Protein AF-A0A6P8UTQ3-F1 (afdb_monomer_lite)

Foldseek 3Di:
DPPDFVVQWPDADPVRFWTWGWDAAPVRDIWIKIWGHDPPPPQDPTDIDTLALDDDDADHHNPDDPVNRVVSVRVVRHQQVVLVVLVVCPVQFFAFDPPPDDTNNDQWTWTDQAALKTKIFGADSNLRLQRTDIDIFFACVVVVLQVVLLVVQVVVRDSVDRPVVSSCNSSVGDHDGPVHDDPVRHQAAAPQPRGQDDDSWGFGWFDNPPVGRHTHTLLRVVVVQVVDPQWDDDPQWIWAADPPPRDTDITGHDPPNPPPPDDDDDDDDDDDPDPDPPPPPPDDDDDDDPDDDDDDDDDDDDDDDDDPVVVVVVVPVVPDDDDDDDDDDDDDDDDDDDDDDDDDDDDDDDDDD

InterPro domains:
  IPR001841 Zinc finger, RING-type [PS50089] (190-246)
  IPR013083 Zinc finger, RING/FYVE/PHD-type [G3DSA:3.30.40.10] (175-253)
  IPR016135 Ubiquitin-conjugating enzyme/RWD-like [G3DSA:3.10.110.10] (6-79)
  IPR026848 E3 ubiquitin-protein ligase FANCL [PTHR13206] (8-247)
  IPR026850 FANCL C-terminal domain [PF11793] (187-247)
  IPR043003 FANCL, UBC-like domain 3 superfamily [G3DSA:3.10.110.20] (80-174)
  IPR043898 FANCL, UBC-like domain 2 [PF18890] (7-80)
  IPR044037 FANCL, UBC-like domain 3 [PF18891] (82-178)

Sequence (353 aa):
MTDSLQSRLLFIDTEFRTLRLKAEDSSRRQHILNIKLKSKHPVEAPECSADLPVPLAITWTPQSTLEQLHSQFLLLLESLTEFWDVLDEIDSKTWILEPEKPSRSDTMRRIAIGNNTSIKVEVDPRHPKMLPECCLLGAEHVVTPLRNKLNANMHLWNPDSSVLHNLRDVLEIEFPSPATHEKSSFSVECGICYSYRLEDAIPDQVCNDPRCGQPFHQACLYEWLRALPSSRQSFNIVFGECPYCSKVGVFVFHKGVHCSLNRTHSSYLISTNLYRAFSLHCIQFFSCCSLCDAQSEVFDTPYLSFNQRQFYDFVWESFIYSPVRHKSPLHLFTKPSLVPHSISFSFCFSLLR

Organism: Gymnodraco acuticeps (NCBI:txid8218)

Secondary structure (DSSP, 8-state):
---SSGGGEEEE-TTS-EEEEEEE-TT--EEEEEEE--TTTTTSPPEEE-S-SS-------TT--HHHHHHHHHHHHHHHHHHHHHHHHHHHHS-EEESSS--TT--EEEEEEETTEEEEEE--TTSTTS--EEEEES-HHHHHHHHHHHHHHGGG--TTS-HHHHHHHHHT-PPP-TTTS-GGGG-PPPTTT--S-BTTB---EE--STTT--EE-HHHHHHHHHT-TT-EEETTEEEEE-TTT--EEEEEPPTT-------------------SS-SS--SS--S--S-----------------HHHHHHHHHHTTS---------------------------------

Radius of gyration: 28.43 Å; chains: 1; bounding box: 92×72×59 Å

Structure (mmCIF, N/CA/C/O backbone):
data_AF-A0A6P8UTQ3-F1
#
_entry.id   AF-A0A6P8UTQ3-F1
#
loop_
_atom_site.group_PDB
_atom_site.id
_atom_site.type_symbol
_atom_site.label_atom_id
_atom_site.label_alt_id
_atom_site.label_comp_id
_atom_site.label_asym_id
_atom_site.label_entity_id
_atom_site.label_seq_id
_atom_site.pdbx_PDB_ins_code
_atom_site.Cartn_x
_atom_site.Cartn_y
_atom_site.Cartn_z
_atom_site.occupancy
_atom_site.B_iso_or_equiv
_atom_site.auth_seq_id
_atom_site.auth_comp_id
_atom_site.auth_asym_id
_atom_site.auth_atom_id
_atom_site.pdbx_PDB_model_num
ATOM 1 N N . MET A 1 1 ? -36.451 2.844 22.495 1.00 37.47 1 MET A N 1
ATOM 2 C CA . MET A 1 1 ? -35.191 3.357 21.910 1.00 37.47 1 MET A CA 1
ATOM 3 C C . MET A 1 1 ? -34.020 2.719 22.650 1.00 37.47 1 MET A C 1
ATOM 5 O O . MET A 1 1 ? -33.417 3.349 23.503 1.00 37.47 1 MET A O 1
ATOM 9 N N . THR A 1 2 ? -33.751 1.441 22.387 1.00 38.72 2 THR A N 1
ATOM 10 C CA . THR A 1 2 ? -32.769 0.623 23.130 1.00 38.72 2 THR A CA 1
ATOM 11 C C . THR A 1 2 ? -32.075 -0.336 22.160 1.00 38.72 2 THR A C 1
ATOM 13 O O . THR A 1 2 ? -32.078 -1.541 22.367 1.00 38.72 2 THR A O 1
ATOM 16 N N . ASP A 1 3 ? -31.577 0.208 21.044 1.00 46.78 3 ASP A N 1
ATOM 17 C CA . ASP A 1 3 ? -31.172 -0.569 19.858 1.00 46.78 3 ASP A CA 1
ATOM 18 C C . ASP A 1 3 ? -29.894 -0.017 19.175 1.00 46.78 3 ASP A C 1
ATOM 20 O O . ASP A 1 3 ? -29.648 -0.228 17.989 1.00 46.78 3 ASP A O 1
ATOM 24 N N . SER A 1 4 ? -29.064 0.740 19.909 1.00 66.31 4 SER A N 1
ATOM 25 C CA . SER A 1 4 ? -27.814 1.307 19.368 1.00 66.31 4 SER A CA 1
ATOM 26 C C . SER A 1 4 ? -26.663 0.301 19.339 1.00 66.31 4 SER A C 1
ATOM 28 O O . SER A 1 4 ? -25.912 0.270 18.371 1.00 66.31 4 SER A O 1
ATOM 30 N N . LEU A 1 5 ? -26.513 -0.513 20.391 1.00 62.06 5 LEU A N 1
ATOM 31 C CA . LEU A 1 5 ? -25.309 -1.321 20.625 1.00 62.06 5 LEU A CA 1
ATOM 32 C C . LEU A 1 5 ? -25.489 -2.802 20.252 1.00 62.06 5 LEU A C 1
ATOM 34 O O . LEU A 1 5 ? -24.572 -3.400 19.693 1.00 62.06 5 LEU A O 1
ATOM 38 N N . GLN A 1 6 ? -26.674 -3.388 20.475 1.00 63.72 6 GLN A N 1
ATOM 39 C CA . GLN A 1 6 ? -26.971 -4.771 20.058 1.00 63.72 6 GLN A CA 1
ATOM 40 C C . GLN A 1 6 ? -26.912 -4.935 18.534 1.00 63.72 6 GLN A C 1
ATOM 42 O O . GLN A 1 6 ? -26.294 -5.876 18.044 1.00 63.72 6 GLN A O 1
ATOM 47 N N . SER A 1 7 ? -27.454 -3.975 17.782 1.00 77.81 7 SER A N 1
ATOM 48 C CA . SER A 1 7 ? -27.391 -3.937 16.315 1.00 77.81 7 SER A CA 1
ATOM 49 C C . SER A 1 7 ? -25.962 -3.794 15.753 1.00 77.81 7 SER A C 1
ATOM 51 O O . SER A 1 7 ? -25.731 -4.099 14.576 1.00 77.81 7 SER A O 1
ATOM 53 N N . ARG A 1 8 ? -24.993 -3.365 16.581 1.00 89.12 8 ARG A N 1
ATOM 54 C CA . ARG A 1 8 ? -23.565 -3.203 16.245 1.00 89.12 8 ARG A CA 1
ATOM 55 C C . ARG A 1 8 ? -22.675 -4.367 16.698 1.00 89.12 8 ARG A C 1
ATOM 57 O O . ARG A 1 8 ? -21.550 -4.471 16.213 1.00 89.12 8 ARG A O 1
ATOM 64 N N . LEU A 1 9 ? -23.137 -5.235 17.595 1.00 93.38 9 LEU A N 1
ATOM 65 C CA . LEU A 1 9 ? -22.347 -6.356 18.109 1.00 93.38 9 LEU A CA 1
ATOM 66 C C . LEU A 1 9 ? -22.199 -7.452 17.037 1.00 93.38 9 LEU A C 1
ATOM 68 O O . LEU A 1 9 ? -23.184 -8.050 16.616 1.00 93.38 9 LEU A O 1
ATOM 72 N N . LEU A 1 10 ? -20.965 -7.722 16.602 1.00 94.69 10 LEU A N 1
ATOM 73 C CA . LEU A 1 10 ? -20.638 -8.824 15.685 1.00 94.69 10 LEU A CA 1
ATOM 74 C C . LEU A 1 10 ? -20.312 -10.121 16.429 1.00 94.69 10 LEU A C 1
ATOM 76 O O . LEU A 1 10 ? -20.600 -11.210 15.942 1.00 94.69 10 LEU A O 1
ATOM 80 N N . PHE A 1 11 ? -19.651 -10.006 17.580 1.00 96.00 11 PHE A N 1
ATOM 81 C CA . PHE A 1 11 ? -19.167 -11.140 18.360 1.00 96.00 11 PHE A CA 1
ATOM 82 C C . PHE A 1 11 ? -19.033 -10.756 19.832 1.00 96.00 11 PHE A C 1
ATOM 84 O O . PHE A 1 11 ? -18.612 -9.641 20.146 1.00 96.00 11 PHE A O 1
ATOM 91 N N . ILE A 1 12 ? -19.318 -11.710 20.712 1.00 95.62 12 ILE A N 1
ATOM 92 C CA . ILE A 1 12 ? -18.936 -11.686 22.122 1.00 95.62 12 ILE A CA 1
ATOM 93 C C . ILE A 1 12 ? -18.469 -13.089 22.526 1.00 95.62 12 ILE A C 1
ATOM 95 O O . ILE A 1 12 ? -19.044 -14.079 22.069 1.00 95.62 12 ILE A O 1
ATOM 99 N N . ASP A 1 13 ? -17.411 -13.188 23.331 1.00 95.38 13 ASP A N 1
ATOM 100 C CA . ASP A 1 13 ? -16.951 -14.474 23.862 1.00 95.38 13 ASP A CA 1
ATOM 101 C C . ASP A 1 13 ? -17.818 -14.971 25.033 1.00 95.38 13 ASP A C 1
ATOM 103 O O . ASP A 1 13 ? -18.613 -14.240 25.623 1.00 95.38 13 ASP A O 1
ATOM 107 N N . THR A 1 14 ? -17.669 -16.252 25.380 1.00 93.88 14 THR A N 1
ATOM 108 C CA . THR A 1 14 ? -18.446 -16.902 26.449 1.00 93.88 14 THR A CA 1
ATOM 109 C C . THR A 1 14 ? -18.136 -16.366 27.848 1.00 93.88 14 THR A C 1
ATOM 111 O O . THR A 1 14 ? -18.920 -16.587 28.767 1.00 93.88 14 THR A O 1
ATOM 114 N N . GLU A 1 15 ? -17.011 -15.666 28.022 1.00 93.50 15 GLU A N 1
ATOM 115 C CA . GLU A 1 15 ? -16.626 -15.007 29.276 1.00 93.50 15 GLU A CA 1
ATOM 116 C C . GLU A 1 15 ? -17.064 -13.533 29.350 1.00 93.50 15 GLU A C 1
ATOM 118 O O . GLU A 1 15 ? -16.825 -12.883 30.368 1.00 93.50 15 GLU A O 1
ATOM 123 N N . PHE A 1 16 ? -17.698 -12.996 28.298 1.00 91.31 16 PHE A N 1
ATOM 124 C CA . PHE A 1 16 ? -18.079 -11.584 28.169 1.00 91.31 16 PHE A CA 1
ATOM 125 C C . PHE A 1 16 ? -16.893 -10.610 28.339 1.00 91.31 16 PHE A C 1
ATOM 127 O O . PHE A 1 16 ? -17.069 -9.457 28.739 1.00 91.31 16 PHE A O 1
ATOM 134 N N . ARG A 1 17 ? -15.671 -11.057 28.019 1.00 94.12 17 ARG A N 1
ATOM 135 C CA . ARG A 1 17 ? -14.446 -10.243 28.048 1.00 94.12 17 ARG A CA 1
ATOM 136 C C . ARG A 1 17 ? -14.100 -9.673 26.685 1.00 94.12 17 ARG A C 1
ATOM 138 O O . ARG A 1 17 ? -13.626 -8.545 26.621 1.00 94.12 17 ARG A O 1
ATOM 145 N N . THR A 1 18 ? -14.302 -10.428 25.613 1.00 96.31 18 THR A N 1
ATOM 146 C CA . THR A 1 18 ? -13.916 -10.021 24.256 1.00 96.31 18 THR A CA 1
ATOM 147 C C . THR A 1 18 ? -15.158 -9.722 23.439 1.00 96.31 18 THR A C 1
ATOM 149 O O . THR A 1 18 ? -15.990 -10.601 23.233 1.00 96.31 18 THR A O 1
ATOM 152 N N . LEU A 1 19 ? -15.265 -8.495 22.937 1.00 96.06 19 LEU A N 1
ATOM 153 C CA . LEU A 1 19 ? -16.335 -8.040 22.057 1.00 96.06 19 LEU A CA 1
ATOM 154 C C . LEU A 1 19 ? -15.754 -7.603 20.711 1.00 96.06 19 LEU A C 1
ATOM 156 O O . LEU A 1 19 ? -14.636 -7.091 20.641 1.00 96.06 19 LEU A O 1
ATOM 160 N N . ARG A 1 20 ? -16.537 -7.747 19.642 1.00 97.19 20 ARG A N 1
ATOM 161 C CA . ARG A 1 20 ? -16.280 -7.077 18.361 1.00 97.19 20 ARG A CA 1
ATOM 162 C C . ARG A 1 20 ? -17.499 -6.267 17.969 1.00 97.19 20 ARG A C 1
ATOM 164 O O . ARG A 1 20 ? -18.592 -6.822 17.854 1.00 97.19 20 ARG A O 1
ATOM 171 N N . LEU A 1 21 ? -17.312 -4.971 17.758 1.00 96.31 21 LEU A N 1
ATOM 172 C CA . LEU A 1 21 ? -18.348 -4.062 17.279 1.00 96.31 21 LEU A CA 1
ATOM 173 C C . LEU A 1 21 ? -18.067 -3.711 15.819 1.00 96.31 21 LEU A C 1
ATOM 175 O O . LEU A 1 21 ? -16.927 -3.402 15.473 1.00 96.31 21 LEU A O 1
ATOM 179 N N . LYS A 1 22 ? -19.098 -3.716 14.971 1.00 96.06 22 LYS A N 1
ATOM 180 C CA . LYS A 1 22 ? -19.003 -3.091 13.649 1.00 96.06 22 LYS A CA 1
ATOM 181 C C . LYS A 1 22 ? -19.129 -1.576 13.772 1.00 96.06 22 LYS A C 1
ATOM 183 O O . LYS A 1 22 ? -19.859 -1.055 14.621 1.00 96.06 22 LYS A O 1
ATOM 188 N N . ALA A 1 23 ? -18.461 -0.885 12.874 1.00 95.50 23 ALA A N 1
ATOM 189 C CA . ALA A 1 23 ? -18.718 0.497 12.526 1.00 95.50 23 ALA A CA 1
ATOM 190 C C . ALA A 1 23 ? -18.803 0.606 11.002 1.00 95.50 23 ALA A C 1
ATOM 192 O O . ALA A 1 23 ? -18.376 -0.294 10.276 1.00 95.50 23 ALA A O 1
ATOM 193 N N . GLU A 1 24 ? -19.378 1.702 10.538 1.00 94.88 24 GLU A N 1
ATOM 194 C CA . GLU A 1 24 ? -19.470 2.045 9.128 1.00 94.88 24 GLU A CA 1
ATOM 195 C C . GLU A 1 24 ? -19.122 3.531 9.017 1.00 94.88 24 GLU A C 1
ATOM 197 O O . GLU A 1 24 ? -19.591 4.308 9.851 1.00 94.88 24 GLU A O 1
ATOM 202 N N . ASP A 1 25 ? -18.261 3.895 8.067 1.00 94.94 25 ASP A N 1
ATOM 203 C CA . ASP A 1 25 ? -17.910 5.295 7.799 1.00 94.94 25 ASP A CA 1
ATOM 204 C C . ASP A 1 25 ? -18.863 5.942 6.778 1.00 94.94 25 ASP A C 1
ATOM 206 O O . ASP A 1 25 ? -19.722 5.281 6.181 1.00 94.94 25 ASP A O 1
ATOM 210 N N . SER A 1 26 ? -18.719 7.249 6.565 1.00 95.06 26 SER A N 1
ATOM 211 C CA . SER A 1 26 ? -19.491 8.017 5.580 1.00 95.06 26 SER A CA 1
ATOM 212 C C . SER A 1 26 ? -19.389 7.484 4.139 1.00 95.06 26 SER A C 1
ATOM 214 O O . SER A 1 26 ? -20.374 7.563 3.400 1.00 95.06 26 SER A O 1
ATOM 216 N N . SER A 1 27 ? -18.276 6.842 3.764 1.00 95.94 27 SER A N 1
ATOM 217 C CA . SER A 1 27 ? -18.093 6.134 2.480 1.00 95.94 27 SER A CA 1
ATOM 218 C C . SER A 1 27 ? -18.644 4.694 2.483 1.00 95.94 27 SER A C 1
ATOM 220 O O . SER A 1 27 ? -18.399 3.932 1.547 1.00 95.94 27 SER A O 1
ATOM 222 N N . ARG A 1 28 ? -19.432 4.311 3.501 1.00 95.31 28 ARG A N 1
ATOM 223 C CA . ARG A 1 28 ? -20.101 3.003 3.654 1.00 95.31 28 ARG A CA 1
ATOM 224 C C . ARG A 1 28 ? -19.144 1.815 3.827 1.00 95.31 28 ARG A C 1
ATOM 226 O O . ARG A 1 28 ? -19.556 0.664 3.655 1.00 95.31 28 ARG A O 1
ATOM 233 N N . ARG A 1 29 ? -17.878 2.054 4.183 1.00 96.19 29 ARG A N 1
ATOM 234 C CA . ARG A 1 29 ? -16.897 0.988 4.435 1.00 96.19 29 ARG A CA 1
ATOM 235 C C . ARG A 1 29 ? -17.106 0.413 5.826 1.00 96.19 29 ARG A C 1
ATOM 237 O O . ARG A 1 29 ? -17.333 1.144 6.785 1.00 96.19 29 ARG A O 1
ATOM 244 N N . GLN A 1 30 ? -17.011 -0.909 5.938 1.00 95.94 30 GLN A N 1
ATOM 245 C CA . GLN A 1 30 ? -17.169 -1.604 7.212 1.00 95.94 30 GLN A CA 1
ATOM 246 C C . GLN A 1 30 ? -15.838 -1.712 7.950 1.00 95.94 30 GLN A C 1
ATOM 248 O O . GLN A 1 30 ? -14.842 -2.170 7.395 1.00 95.94 30 GLN A O 1
ATOM 253 N N . HIS A 1 31 ? -15.866 -1.352 9.229 1.00 97.50 31 HIS A N 1
ATOM 254 C CA . HIS A 1 31 ? -14.725 -1.380 10.138 1.00 97.50 31 HIS A CA 1
ATOM 255 C C . HIS A 1 31 ? -15.062 -2.229 11.367 1.00 97.50 31 HIS A C 1
ATOM 257 O O . HIS A 1 31 ? -16.215 -2.263 11.809 1.00 97.50 31 HIS A O 1
ATOM 263 N N . ILE A 1 32 ? -14.071 -2.918 11.939 1.00 97.62 32 ILE A N 1
ATOM 264 C CA . ILE A 1 32 ? -14.260 -3.779 13.115 1.00 97.62 32 ILE A CA 1
ATOM 265 C C . ILE A 1 32 ? -13.415 -3.262 14.273 1.00 97.62 32 ILE A C 1
ATOM 267 O O . ILE A 1 32 ? -12.191 -3.206 14.194 1.00 97.62 32 ILE A O 1
ATOM 271 N N . LEU A 1 33 ? -14.088 -2.944 15.375 1.00 97.62 33 LEU A N 1
ATOM 272 C CA . LEU A 1 33 ? -13.474 -2.591 16.644 1.00 97.62 33 LEU A CA 1
ATOM 273 C C . LEU A 1 33 ? -13.472 -3.804 17.570 1.00 97.62 33 LEU A C 1
ATOM 275 O O . LEU A 1 33 ? -14.526 -4.242 18.039 1.00 97.62 33 LEU A O 1
ATOM 279 N N . ASN A 1 34 ? -12.287 -4.329 17.857 1.00 97.62 34 ASN A N 1
ATOM 280 C CA . ASN A 1 34 ? -12.077 -5.366 18.857 1.00 97.62 34 ASN A CA 1
ATOM 281 C C . ASN A 1 34 ? -11.874 -4.699 20.221 1.00 97.62 34 ASN A C 1
ATOM 283 O O . ASN A 1 34 ? -11.042 -3.802 20.360 1.00 97.62 34 ASN A O 1
ATOM 287 N N . ILE A 1 35 ? -12.629 -5.141 21.225 1.00 97.25 35 ILE A N 1
ATOM 288 C CA . ILE A 1 35 ? -12.596 -4.622 22.594 1.00 97.25 35 ILE A CA 1
ATOM 289 C C . ILE A 1 35 ? -12.362 -5.798 23.535 1.00 97.25 35 ILE A C 1
ATOM 291 O O . ILE A 1 35 ? -13.097 -6.783 23.493 1.00 97.25 35 ILE A O 1
ATOM 295 N N . LYS A 1 36 ? -11.372 -5.687 24.416 1.00 96.88 36 LYS A N 1
ATOM 296 C CA . LYS A 1 36 ? -11.063 -6.686 25.435 1.00 96.88 36 LYS A CA 1
ATOM 297 C C . LYS A 1 36 ? -11.118 -6.049 26.821 1.00 96.88 36 LYS A C 1
ATOM 299 O O . LYS A 1 36 ? -10.273 -5.235 27.202 1.00 96.88 36 LYS A O 1
ATOM 304 N N . LEU A 1 37 ? -12.150 -6.416 27.571 1.00 95.50 37 LEU A N 1
ATOM 305 C CA . LEU A 1 37 ? -12.392 -5.978 28.937 1.00 95.50 37 LEU A CA 1
ATOM 306 C C . LEU A 1 37 ? -11.411 -6.669 29.885 1.00 95.50 37 LEU A C 1
ATOM 308 O O . LEU A 1 37 ? -11.255 -7.894 29.893 1.00 95.50 37 LEU A O 1
ATOM 312 N N . LYS A 1 38 ? -10.760 -5.866 30.721 1.00 93.12 38 LYS A N 1
ATOM 313 C CA . LYS A 1 38 ? -9.845 -6.343 31.758 1.00 93.12 38 LYS A CA 1
ATOM 314 C C . LYS A 1 38 ? -10.604 -6.704 33.032 1.00 93.12 38 LYS A C 1
ATOM 316 O O . LYS A 1 38 ? -11.726 -6.257 33.251 1.00 93.12 38 LYS A O 1
ATOM 321 N N . SER A 1 39 ? -9.971 -7.471 33.918 1.00 92.81 39 SER A N 1
ATOM 322 C CA . SER A 1 39 ? -10.587 -7.945 35.171 1.00 92.81 39 SER A CA 1
ATOM 323 C C . SER A 1 39 ? -11.035 -6.832 36.131 1.00 92.81 39 SER A C 1
ATOM 325 O O . SER A 1 39 ? -11.858 -7.094 37.001 1.00 92.81 39 SER A O 1
ATOM 327 N N . LYS A 1 40 ? -10.517 -5.606 35.973 1.00 93.44 40 LYS A N 1
ATOM 328 C CA . LYS A 1 40 ? -10.869 -4.414 36.764 1.00 93.44 40 LYS A CA 1
ATOM 329 C C . LYS A 1 40 ? -11.704 -3.383 35.989 1.00 93.44 40 LYS A C 1
ATOM 331 O O . LYS A 1 40 ? -11.792 -2.229 36.404 1.00 93.44 40 LYS A O 1
ATOM 336 N N . HIS A 1 41 ? -12.291 -3.752 34.852 1.00 89.12 41 HIS A N 1
ATOM 337 C CA . HIS A 1 41 ? -13.200 -2.877 34.109 1.00 89.12 41 HIS A CA 1
ATOM 338 C C . HIS A 1 41 ? -14.434 -2.507 34.971 1.00 89.12 41 HIS A C 1
ATOM 340 O O . HIS A 1 41 ? -14.938 -3.382 35.677 1.00 89.12 41 HIS A O 1
ATOM 346 N N . PRO A 1 42 ? -14.939 -1.254 34.957 1.00 90.44 42 PRO A N 1
ATOM 347 C CA . PRO A 1 42 ? -14.529 -0.112 34.129 1.00 90.44 42 PRO A CA 1
ATOM 348 C C . PRO A 1 42 ? -13.396 0.752 34.709 1.00 90.44 42 PRO A C 1
ATOM 350 O O . PRO A 1 42 ? -12.975 1.701 34.051 1.00 90.44 42 PRO A O 1
ATOM 353 N N . VAL A 1 43 ? -12.888 0.456 35.913 1.00 93.06 43 VAL A N 1
ATOM 354 C CA . VAL A 1 43 ? -11.804 1.237 36.548 1.00 93.06 43 VAL A CA 1
ATOM 355 C C . VAL A 1 43 ? -10.529 1.199 35.705 1.00 93.06 43 VAL A C 1
ATOM 357 O O . VAL A 1 43 ? -9.847 2.211 35.566 1.00 93.06 43 VAL A O 1
ATOM 360 N N . GLU A 1 44 ? -10.229 0.043 35.113 1.00 92.44 44 GLU A N 1
ATOM 361 C CA . GLU A 1 44 ? -9.179 -0.098 34.107 1.00 92.44 44 GLU A CA 1
ATOM 362 C C . GLU A 1 44 ? -9.760 -0.023 32.685 1.00 92.44 44 GLU A C 1
ATOM 364 O O . GLU A 1 44 ? -10.781 -0.649 32.378 1.00 92.44 44 GLU A O 1
ATOM 369 N N . ALA A 1 45 ? -9.087 0.735 31.814 1.00 93.88 45 ALA A N 1
ATOM 370 C CA . ALA A 1 45 ? -9.481 0.898 30.419 1.00 93.88 45 ALA A CA 1
ATOM 371 C C . ALA A 1 45 ? -9.418 -0.434 29.642 1.00 93.88 45 ALA A C 1
ATOM 373 O O . ALA A 1 45 ? -8.488 -1.225 29.854 1.00 93.88 45 ALA A O 1
ATOM 374 N N . PRO A 1 46 ? -10.379 -0.693 28.735 1.00 95.44 46 PRO A N 1
ATOM 375 C CA . PRO A 1 46 ? -10.341 -1.867 27.873 1.00 95.44 46 PRO A CA 1
ATOM 376 C C . PRO A 1 46 ? -9.201 -1.776 26.847 1.00 95.44 46 PRO A C 1
ATOM 378 O O . PRO A 1 46 ? -8.880 -0.702 26.340 1.00 95.44 46 PRO A O 1
ATOM 381 N N . GLU A 1 47 ? -8.614 -2.920 26.501 1.00 95.75 47 GLU A N 1
ATOM 382 C CA . GLU A 1 47 ? -7.710 -3.033 25.351 1.00 95.75 47 GLU A CA 1
ATOM 383 C C . GLU A 1 47 ? -8.538 -2.929 24.063 1.00 95.75 47 GLU A C 1
ATOM 385 O O . GLU A 1 47 ? -9.489 -3.689 23.885 1.00 95.75 47 GLU A O 1
ATOM 390 N N . CYS A 1 48 ? -8.201 -1.987 23.180 1.00 96.44 48 CYS A N 1
ATOM 391 C CA . CYS A 1 48 ? -8.930 -1.741 21.933 1.00 96.44 48 CYS A CA 1
ATOM 392 C C . CYS A 1 48 ? -7.996 -1.884 20.728 1.00 96.44 48 CYS A C 1
ATOM 394 O O . CYS A 1 48 ? -6.877 -1.372 20.756 1.00 96.44 48 CYS A O 1
ATOM 396 N N . SER A 1 49 ? -8.458 -2.536 19.660 1.00 97.12 49 SER A N 1
ATOM 397 C CA . SER A 1 49 ? -7.715 -2.652 18.400 1.00 97.12 49 SER A CA 1
ATOM 398 C C . SER A 1 49 ? -8.636 -2.735 17.181 1.00 97.12 49 SER A C 1
ATOM 400 O O . SER A 1 49 ? -9.723 -3.314 17.229 1.00 97.12 49 SER A O 1
ATOM 402 N N . ALA A 1 50 ? -8.183 -2.155 16.076 1.00 97.38 50 ALA A N 1
ATOM 403 C CA . ALA A 1 50 ? -8.845 -2.143 14.776 1.00 97.38 50 ALA A CA 1
ATOM 404 C C . ALA A 1 50 ? -7.774 -1.983 13.684 1.00 97.38 50 ALA A C 1
ATOM 406 O O . ALA A 1 50 ? -6.677 -1.499 13.980 1.00 97.38 50 ALA A O 1
ATOM 407 N N . ASP A 1 51 ? -8.100 -2.352 12.446 1.00 97.50 51 ASP A N 1
ATOM 408 C CA . ASP A 1 51 ? -7.197 -2.243 11.293 1.00 97.50 51 ASP A CA 1
ATOM 409 C C . ASP A 1 51 ? -7.114 -0.775 10.843 1.00 97.50 51 ASP A C 1
ATOM 411 O O . ASP A 1 51 ? -7.810 -0.337 9.929 1.00 97.50 51 ASP A O 1
ATOM 415 N N . LEU A 1 52 ? -6.309 0.015 11.554 1.00 97.62 52 LEU A N 1
ATOM 416 C CA . LEU A 1 52 ? -6.166 1.456 11.358 1.00 97.62 52 LEU A CA 1
ATOM 417 C C . LEU A 1 52 ? -4.727 1.830 10.991 1.00 97.62 52 LEU A C 1
ATOM 419 O O . LEU A 1 52 ? -3.786 1.263 11.546 1.00 97.62 52 LEU A O 1
ATOM 423 N N . PRO A 1 53 ? -4.532 2.846 10.136 1.00 97.19 53 PRO A N 1
ATOM 424 C CA . PRO A 1 53 ? -3.209 3.310 9.721 1.00 97.19 53 PRO A CA 1
ATOM 425 C C . PRO A 1 53 ? -2.563 4.245 10.769 1.00 97.19 53 PRO A C 1
ATOM 427 O O . PRO A 1 53 ? -1.461 4.760 10.587 1.00 97.19 53 PRO A O 1
ATOM 430 N N . VAL A 1 54 ? -3.263 4.506 11.879 1.00 96.69 54 VAL A N 1
ATOM 431 C CA . VAL A 1 54 ? -2.823 5.334 13.008 1.00 96.69 54 VAL A CA 1
ATOM 432 C C . VAL A 1 54 ? -3.194 4.661 14.337 1.00 96.69 54 VAL A C 1
ATOM 434 O O . VAL A 1 54 ? -4.178 3.921 14.389 1.00 96.69 54 VAL A O 1
ATOM 437 N N . PRO A 1 55 ? -2.455 4.917 15.436 1.00 95.38 55 PRO A N 1
ATOM 438 C CA . PRO A 1 55 ? -2.774 4.340 16.740 1.00 95.38 55 PRO A CA 1
ATOM 439 C C . PRO A 1 55 ? -4.179 4.709 17.236 1.00 95.38 55 PRO A C 1
ATOM 441 O O . PRO A 1 55 ? -4.552 5.883 17.258 1.00 95.38 55 PRO A O 1
ATOM 444 N N . LEU A 1 56 ? -4.926 3.709 17.710 1.00 94.00 56 LEU A N 1
ATOM 445 C CA . LEU A 1 56 ? -6.256 3.879 18.297 1.00 94.00 56 LEU A CA 1
ATOM 446 C C . LEU A 1 56 ? -6.167 4.477 19.713 1.00 94.00 56 LEU A C 1
ATOM 448 O O . LEU A 1 56 ? -6.126 3.759 20.713 1.00 94.00 56 LEU A O 1
ATOM 452 N N . ALA A 1 57 ? -6.128 5.805 19.803 1.00 90.50 57 ALA A N 1
ATOM 453 C CA . ALA A 1 57 ? -6.115 6.530 21.070 1.00 90.50 57 ALA A CA 1
ATOM 454 C C . ALA A 1 57 ? -7.543 6.732 21.614 1.00 90.50 57 ALA A C 1
ATOM 456 O O . ALA A 1 57 ? -8.233 7.676 21.236 1.00 90.50 57 ALA A O 1
ATOM 457 N N . ILE A 1 58 ? -7.982 5.855 22.522 1.00 92.12 58 ILE A N 1
ATOM 458 C CA . ILE A 1 58 ? -9.252 6.004 23.252 1.00 92.12 58 ILE A CA 1
ATOM 459 C C . ILE A 1 58 ? -9.018 6.741 24.572 1.00 92.12 58 ILE A C 1
ATOM 461 O O . ILE A 1 58 ? -8.222 6.306 25.406 1.00 92.12 58 ILE A O 1
ATOM 465 N N . THR A 1 59 ? -9.773 7.814 24.805 1.00 94.62 59 THR A N 1
ATOM 466 C CA . THR A 1 59 ? -9.879 8.445 26.125 1.00 94.62 59 THR A CA 1
ATOM 467 C C . THR A 1 59 ? -10.883 7.661 26.967 1.00 94.62 59 THR A C 1
ATOM 469 O O . THR A 1 59 ? -12.041 7.497 26.575 1.00 94.62 59 THR A O 1
ATOM 472 N N . TRP A 1 60 ? -10.444 7.173 28.130 1.00 95.75 60 TRP A N 1
ATOM 473 C CA . TRP A 1 60 ? -11.258 6.359 29.032 1.00 95.75 60 TRP A CA 1
ATOM 474 C C . TRP A 1 60 ? -11.156 6.839 30.482 1.00 95.75 60 TRP A C 1
ATOM 476 O O . TRP A 1 60 ? -10.072 7.115 30.992 1.00 95.75 60 TRP A O 1
ATOM 486 N N . THR A 1 61 ? -12.297 6.864 31.164 1.00 95.00 61 THR A N 1
ATOM 487 C CA . THR A 1 61 ? -12.439 7.085 32.610 1.00 95.00 61 THR A CA 1
ATOM 488 C C . THR A 1 61 ? -13.334 5.996 33.215 1.00 95.00 61 THR A C 1
ATOM 490 O O . THR A 1 61 ? -14.107 5.381 32.482 1.00 95.00 61 THR A O 1
ATOM 493 N N . PRO A 1 62 ? -13.339 5.778 34.544 1.00 93.12 62 PRO A N 1
ATOM 494 C CA . PRO A 1 62 ? -14.238 4.803 35.176 1.00 93.12 62 PRO A CA 1
ATOM 495 C C . PRO A 1 62 ? -15.744 5.071 34.979 1.00 93.12 62 PRO A C 1
ATOM 497 O O . PRO A 1 62 ? -16.559 4.200 35.267 1.00 93.12 62 PRO A O 1
ATOM 500 N N . GLN A 1 63 ? -16.115 6.270 34.515 1.00 93.94 63 GLN A N 1
ATOM 501 C CA . GLN A 1 63 ? -17.482 6.682 34.172 1.00 93.94 63 GLN A CA 1
ATOM 502 C C . GLN A 1 63 ? -17.783 6.564 32.666 1.00 93.94 63 GLN A C 1
ATOM 504 O O . GLN A 1 63 ? -18.893 6.873 32.237 1.00 93.94 63 GLN A O 1
ATOM 509 N N . SER A 1 64 ? -16.796 6.166 31.859 1.00 95.06 64 SER A N 1
ATOM 510 C CA . SER A 1 64 ? -16.944 5.984 30.417 1.00 95.06 64 SER A CA 1
ATOM 511 C C . SER A 1 64 ? -17.743 4.720 30.092 1.00 95.06 64 SER A C 1
ATOM 513 O O . SER A 1 64 ? -17.763 3.747 30.845 1.00 95.06 64 SER A O 1
ATOM 515 N N . THR A 1 65 ? -18.407 4.733 28.940 1.00 93.56 65 THR A N 1
ATOM 516 C CA . THR A 1 65 ? -19.277 3.654 28.457 1.00 93.56 65 THR A CA 1
ATOM 517 C C . THR A 1 65 ? -18.796 3.111 27.113 1.00 93.56 65 THR A C 1
ATOM 519 O O . THR A 1 65 ? -18.094 3.794 26.366 1.00 93.56 65 THR A O 1
ATOM 522 N N . LEU A 1 66 ? -19.216 1.891 26.761 1.00 92.00 66 LEU A N 1
ATOM 523 C CA . LEU A 1 66 ? -18.914 1.308 25.448 1.00 92.00 66 LEU A CA 1
ATOM 524 C C . LEU A 1 66 ? -19.519 2.113 24.282 1.00 92.00 66 LEU A C 1
ATOM 526 O O . LEU A 1 66 ? -18.931 2.137 23.207 1.00 92.00 66 LEU A O 1
ATOM 530 N N . GLU A 1 67 ? -20.639 2.817 24.488 1.00 93.00 67 GLU A N 1
ATOM 531 C CA . GLU A 1 67 ? -21.211 3.719 23.474 1.00 93.00 67 GLU A CA 1
ATOM 532 C C . GLU A 1 67 ? -20.304 4.946 23.261 1.00 93.00 67 GLU A C 1
ATOM 534 O O . GLU A 1 67 ? -19.981 5.265 22.125 1.00 93.00 67 GLU A O 1
ATOM 539 N N . GLN A 1 68 ? -19.800 5.587 24.326 1.00 94.31 68 GLN A N 1
ATOM 540 C CA . GLN A 1 68 ? -18.846 6.706 24.199 1.00 94.31 68 GLN A CA 1
ATOM 541 C C . GLN A 1 68 ? -17.513 6.283 23.565 1.00 94.31 68 GLN A C 1
ATOM 543 O O . GLN A 1 68 ? -16.895 7.063 22.842 1.00 94.31 68 GLN A O 1
ATOM 548 N N . LEU A 1 69 ? -17.066 5.055 23.831 1.00 95.38 69 LEU A N 1
ATOM 549 C CA . LEU A 1 69 ? -15.893 4.456 23.197 1.00 95.38 69 LEU A CA 1
ATOM 550 C C . LEU A 1 69 ? -16.143 4.219 21.698 1.00 95.38 69 LEU A C 1
ATOM 552 O O . LEU A 1 69 ? -15.307 4.585 20.874 1.00 95.38 69 LEU A O 1
ATOM 556 N N . HIS A 1 70 ? -17.311 3.682 21.328 1.00 95.25 70 HIS A N 1
ATOM 557 C CA . HIS A 1 70 ? -17.703 3.502 19.926 1.00 95.25 70 HIS A CA 1
ATOM 558 C C . HIS A 1 70 ? -17.847 4.844 19.189 1.00 95.25 70 HIS A C 1
ATOM 560 O O . HIS A 1 70 ? -17.351 4.971 18.075 1.00 95.25 70 HIS A O 1
ATOM 566 N N . SER A 1 71 ? -18.399 5.879 19.829 1.00 95.19 71 SER A N 1
ATOM 567 C CA . SER A 1 71 ? -18.452 7.236 19.263 1.00 95.19 71 SER A CA 1
ATOM 568 C C . SER A 1 71 ? -17.066 7.849 19.034 1.00 95.19 71 SER A C 1
ATOM 570 O O . SER A 1 71 ? -16.855 8.488 18.008 1.00 95.19 71 SER A O 1
ATOM 572 N N . GLN A 1 72 ? -16.099 7.635 19.937 1.00 96.88 72 GLN A N 1
ATOM 573 C CA . GLN A 1 72 ? -14.703 8.045 19.705 1.00 96.88 72 GLN A CA 1
ATOM 574 C C . GLN A 1 72 ? -14.088 7.313 18.505 1.00 96.88 72 GLN A C 1
ATOM 576 O O . GLN A 1 72 ? -13.389 7.931 17.705 1.00 96.88 72 GLN A O 1
ATOM 581 N N . PHE A 1 73 ? -14.375 6.017 18.351 1.00 97.44 73 PHE A N 1
ATOM 582 C CA . PHE A 1 73 ? -13.934 5.245 17.192 1.00 97.44 73 PHE A CA 1
ATOM 583 C C . PHE A 1 73 ? -14.550 5.774 15.889 1.00 97.44 73 PHE A C 1
ATOM 585 O O . PHE A 1 73 ? -13.806 6.019 14.948 1.00 97.44 73 PHE A O 1
ATOM 592 N N . LEU A 1 74 ? -15.861 6.046 15.847 1.00 96.62 74 LEU A N 1
ATOM 593 C CA . LEU A 1 74 ? -16.522 6.647 14.679 1.00 96.62 74 LEU A CA 1
ATOM 594 C C . LEU A 1 74 ? -15.890 7.989 14.273 1.00 96.62 74 LEU A C 1
ATOM 596 O O . LEU A 1 74 ? -15.610 8.191 13.097 1.00 96.62 74 LEU A O 1
ATOM 600 N N . LEU A 1 75 ? -15.595 8.877 15.229 1.00 96.50 75 LEU A N 1
ATOM 601 C CA . LEU A 1 75 ? -14.919 10.151 14.940 1.00 96.50 75 LEU A CA 1
ATOM 602 C C . LEU A 1 75 ? -13.516 9.957 14.337 1.00 96.50 75 LEU A C 1
ATOM 604 O O . LEU A 1 75 ? -13.113 10.727 13.466 1.00 96.50 75 LEU A O 1
ATOM 608 N N . LEU A 1 76 ? -12.784 8.926 14.772 1.00 97.12 76 LEU A N 1
ATOM 609 C CA . LEU A 1 76 ? -11.491 8.574 14.185 1.00 97.12 76 LEU A CA 1
ATOM 610 C C . LEU A 1 76 ? -11.647 8.027 12.758 1.00 97.12 76 LEU A C 1
ATOM 612 O O . LEU A 1 76 ? -10.872 8.421 11.889 1.00 97.12 76 LEU A O 1
ATOM 616 N N . LEU A 1 77 ? -12.650 7.179 12.498 1.00 97.50 77 LEU A N 1
ATOM 617 C CA . LEU A 1 77 ? -12.947 6.689 11.145 1.00 97.50 77 LEU A CA 1
ATOM 618 C C . LEU A 1 77 ? -13.257 7.848 10.190 1.00 97.50 77 LEU A C 1
ATOM 620 O O . LEU A 1 77 ? -12.640 7.936 9.134 1.00 97.50 77 LEU A O 1
ATOM 624 N N . GLU A 1 78 ? -14.126 8.781 10.592 1.00 97.25 78 GLU A N 1
ATOM 625 C CA . GLU A 1 78 ? -14.468 9.943 9.763 1.00 97.25 78 GLU A CA 1
ATOM 626 C C . GLU A 1 78 ? -13.236 10.804 9.433 1.00 97.25 78 GLU A C 1
ATOM 628 O O . GLU A 1 78 ? -13.101 11.272 8.302 1.00 97.25 78 GLU A O 1
ATOM 633 N N . SER A 1 79 ? -12.288 10.946 10.369 1.00 97.00 79 SER A N 1
ATOM 634 C CA . SER A 1 79 ? -11.025 11.666 10.131 1.00 97.00 79 SER A CA 1
ATOM 635 C C . SER A 1 79 ? -10.055 10.971 9.161 1.00 97.00 79 SER A C 1
ATOM 637 O O . SER A 1 79 ? -9.121 11.606 8.680 1.00 97.00 79 SER A O 1
ATOM 639 N N . LEU A 1 80 ? -10.274 9.685 8.865 1.00 98.25 80 LEU A N 1
ATOM 640 C CA . LEU A 1 80 ? -9.460 8.858 7.964 1.00 98.25 80 LEU A CA 1
ATOM 641 C C . LEU A 1 80 ? -10.146 8.593 6.611 1.00 98.25 80 LEU A C 1
ATOM 643 O O . LEU A 1 80 ? -9.559 7.943 5.744 1.00 98.25 80 LEU A O 1
ATOM 647 N N . THR A 1 81 ? -11.360 9.114 6.407 1.00 97.50 81 THR A N 1
ATOM 648 C CA . THR A 1 81 ? -12.175 8.906 5.198 1.00 97.50 81 THR A CA 1
ATOM 649 C C . THR A 1 81 ? -11.399 9.221 3.920 1.00 97.50 81 THR A C 1
ATOM 651 O O . THR A 1 81 ? -11.295 8.363 3.048 1.00 97.50 81 THR A O 1
ATOM 654 N N . GLU A 1 82 ? -10.767 10.398 3.850 1.00 97.88 82 GLU A N 1
ATOM 655 C CA . GLU A 1 82 ? -10.014 10.850 2.670 1.00 97.88 82 GLU A CA 1
ATOM 656 C C . GLU A 1 82 ? -8.781 9.972 2.378 1.00 97.88 82 GLU A C 1
ATOM 658 O O . GLU A 1 82 ? -8.437 9.747 1.218 1.00 97.88 82 GLU A O 1
ATOM 663 N N . PHE A 1 83 ? -8.137 9.423 3.415 1.00 98.62 83 PHE A N 1
ATOM 664 C CA . PHE A 1 83 ? -7.011 8.497 3.258 1.00 98.62 83 PHE A CA 1
ATOM 665 C C . PHE A 1 83 ? -7.456 7.180 2.620 1.00 98.62 83 PHE A C 1
ATOM 667 O O . PHE A 1 83 ? -6.816 6.689 1.687 1.00 98.62 83 PHE A O 1
ATOM 674 N N . TRP A 1 84 ? -8.575 6.618 3.078 1.00 98.62 84 TRP A N 1
ATOM 675 C CA . TRP A 1 84 ? -9.113 5.411 2.463 1.00 98.62 84 TRP A CA 1
ATOM 676 C C . TRP A 1 84 ? -9.716 5.672 1.084 1.00 98.62 84 TRP A C 1
ATOM 678 O O . TRP A 1 84 ? -9.588 4.797 0.238 1.00 98.62 84 TRP A O 1
ATOM 688 N N . ASP A 1 85 ? -10.286 6.851 0.814 1.00 98.38 85 ASP A N 1
ATOM 689 C CA . ASP A 1 85 ? -10.774 7.215 -0.526 1.00 98.38 85 ASP A CA 1
ATOM 690 C C . ASP A 1 85 ? -9.620 7.242 -1.552 1.00 98.38 85 ASP A C 1
ATOM 692 O O . ASP A 1 85 ? -9.757 6.726 -2.663 1.00 98.38 85 ASP A O 1
ATOM 696 N N . VAL A 1 86 ? -8.455 7.781 -1.162 1.00 98.62 86 VAL A N 1
ATOM 697 C CA . VAL A 1 86 ? -7.218 7.755 -1.966 1.00 98.62 86 VAL A CA 1
ATOM 698 C C . VAL A 1 86 ? -6.768 6.321 -2.260 1.00 98.62 86 VAL A C 1
ATOM 700 O O . VAL A 1 86 ? -6.455 5.994 -3.407 1.00 98.62 86 VAL A O 1
ATOM 703 N N . LEU A 1 87 ? -6.740 5.454 -1.244 1.00 98.38 87 LEU A N 1
ATOM 704 C CA . LEU A 1 87 ? -6.311 4.065 -1.420 1.00 98.38 87 LEU A CA 1
ATOM 705 C C . LEU A 1 87 ? -7.329 3.228 -2.205 1.00 98.38 87 LEU A C 1
ATOM 707 O O . LEU A 1 87 ? -6.918 2.443 -3.051 1.00 98.38 87 LEU A O 1
ATOM 711 N N . ASP A 1 88 ? -8.633 3.434 -2.005 1.00 98.00 88 ASP A N 1
ATOM 712 C CA . ASP A 1 88 ? -9.689 2.757 -2.767 1.00 98.00 88 ASP A CA 1
ATOM 713 C C . ASP A 1 88 ? -9.628 3.125 -4.263 1.00 98.00 88 ASP A C 1
ATOM 715 O O . ASP A 1 88 ? -9.867 2.272 -5.124 1.00 98.00 88 ASP A O 1
ATOM 719 N N . GLU A 1 89 ? -9.263 4.367 -4.612 1.00 98.06 89 GLU A N 1
ATOM 720 C CA . GLU A 1 89 ? -9.001 4.742 -6.008 1.00 98.06 89 GLU A CA 1
ATOM 721 C C . GLU A 1 89 ? -7.788 3.991 -6.581 1.00 98.06 89 GLU A C 1
ATOM 723 O O . GLU A 1 89 ? -7.871 3.428 -7.677 1.00 98.06 89 GLU A O 1
ATOM 728 N N . ILE A 1 90 ? -6.668 3.980 -5.855 1.00 98.00 90 ILE A N 1
ATOM 729 C CA . ILE A 1 90 ? -5.428 3.322 -6.284 1.00 98.00 90 ILE A CA 1
ATOM 730 C C . ILE A 1 90 ? -5.653 1.811 -6.459 1.00 98.00 90 ILE A C 1
ATOM 732 O O . ILE A 1 90 ? -5.324 1.264 -7.516 1.00 98.00 90 ILE A O 1
ATOM 736 N N . ASP A 1 91 ? -6.279 1.164 -5.476 1.00 96.81 91 ASP A N 1
ATOM 737 C CA . ASP A 1 91 ? -6.533 -0.280 -5.436 1.00 96.81 91 ASP A CA 1
ATOM 738 C C . ASP A 1 91 ? -7.538 -0.737 -6.506 1.00 96.81 91 ASP A C 1
ATOM 740 O O . ASP A 1 91 ? -7.439 -1.856 -7.010 1.00 96.81 91 ASP A O 1
ATOM 744 N N . SER A 1 92 ? -8.493 0.119 -6.892 1.00 95.69 92 SER A N 1
ATOM 745 C CA . SER A 1 92 ? -9.483 -0.206 -7.931 1.00 95.69 92 SER A CA 1
ATOM 746 C C . SER A 1 92 ? -9.001 0.062 -9.359 1.00 95.69 92 SER A C 1
ATOM 748 O O . SER A 1 92 ? -9.443 -0.621 -10.287 1.00 95.69 92 SER A O 1
ATOM 750 N N . LYS A 1 93 ? -8.113 1.045 -9.568 1.00 96.50 93 LYS A N 1
ATOM 751 C CA . LYS A 1 93 ? -7.699 1.481 -10.914 1.00 96.50 93 LYS A CA 1
ATOM 752 C C . LYS A 1 93 ? -6.343 0.943 -11.363 1.00 96.50 93 LYS A C 1
ATOM 754 O O . LYS A 1 93 ? -6.122 0.886 -12.574 1.00 96.50 93 LYS A O 1
ATOM 759 N N . THR A 1 94 ? -5.462 0.543 -10.447 1.00 96.19 94 THR A N 1
ATOM 760 C CA . THR A 1 94 ? -4.072 0.153 -10.753 1.00 96.19 94 THR A CA 1
ATOM 761 C C . THR A 1 94 ? -3.759 -1.299 -10.395 1.00 96.19 94 THR A C 1
ATOM 763 O O . THR A 1 94 ? -4.530 -1.968 -9.709 1.00 96.19 94 THR A O 1
ATOM 766 N N . TRP A 1 95 ? -2.626 -1.817 -10.877 1.00 93.94 95 TRP A N 1
ATOM 767 C CA . TRP A 1 95 ? -2.189 -3.173 -10.554 1.00 93.94 95 TRP A CA 1
ATOM 768 C C . TRP A 1 95 ? -1.297 -3.223 -9.301 1.00 93.94 95 TRP A C 1
ATOM 770 O O . TRP A 1 95 ? -0.096 -2.944 -9.362 1.00 93.94 95 TRP A O 1
ATOM 780 N N . ILE A 1 96 ? -1.889 -3.593 -8.159 1.00 95.25 96 ILE A N 1
ATOM 781 C CA . ILE A 1 96 ? -1.199 -3.709 -6.864 1.00 95.25 96 ILE A CA 1
ATOM 782 C C . ILE A 1 96 ? -0.414 -5.024 -6.774 1.00 95.25 96 ILE A C 1
ATOM 784 O O . ILE A 1 96 ? -0.952 -6.116 -6.958 1.00 95.25 96 ILE A O 1
ATOM 788 N N . LEU A 1 97 ? 0.877 -4.916 -6.462 1.00 93.50 97 LEU A N 1
ATOM 789 C CA . LEU A 1 97 ? 1.803 -6.037 -6.284 1.00 93.50 97 LEU A CA 1
ATOM 790 C C . LEU A 1 97 ? 1.978 -6.418 -4.803 1.00 93.50 97 LEU A C 1
ATOM 792 O O . LEU A 1 97 ? 2.034 -7.606 -4.461 1.00 93.50 97 LEU A O 1
ATOM 796 N N . GLU A 1 98 ? 2.072 -5.404 -3.937 1.00 93.31 98 GLU A N 1
ATOM 797 C CA . GLU A 1 98 ? 2.249 -5.528 -2.485 1.00 93.31 98 GLU A CA 1
ATOM 798 C C . GLU A 1 98 ? 1.477 -4.404 -1.758 1.00 93.31 98 GLU A C 1
ATOM 800 O O . GLU A 1 98 ? 1.592 -3.246 -2.176 1.00 93.31 98 GLU A O 1
ATOM 805 N N . PRO A 1 99 ? 0.753 -4.698 -0.660 1.00 93.56 99 PRO A N 1
ATOM 806 C CA . PRO A 1 99 ? 0.361 -6.037 -0.202 1.00 93.56 99 PRO A CA 1
ATOM 807 C C . PRO A 1 99 ? -0.633 -6.705 -1.175 1.00 93.56 99 PRO A C 1
ATOM 809 O O . PRO A 1 99 ? -1.380 -6.028 -1.871 1.00 93.56 99 PRO A O 1
ATOM 812 N N . GLU A 1 100 ? -0.671 -8.043 -1.234 1.00 88.56 100 GLU A N 1
ATOM 813 C CA . GLU A 1 100 ? -1.598 -8.759 -2.143 1.00 88.56 100 GLU A CA 1
ATOM 814 C C . GLU A 1 100 ? -3.072 -8.627 -1.737 1.00 88.56 100 GLU A C 1
ATOM 816 O O . GLU A 1 100 ? -3.973 -8.742 -2.567 1.00 88.56 100 GLU A O 1
ATOM 821 N N . LYS A 1 101 ? -3.316 -8.429 -0.441 1.00 91.44 101 LYS A N 1
ATOM 822 C CA . LYS A 1 101 ? -4.640 -8.237 0.149 1.00 91.44 101 LYS A CA 1
ATOM 823 C C . LYS A 1 101 ? -4.546 -7.059 1.115 1.00 91.44 101 LYS A C 1
ATOM 825 O O . LYS A 1 101 ? -4.297 -7.296 2.296 1.00 91.44 101 LYS A O 1
ATOM 830 N N . PRO A 1 102 ? -4.664 -5.816 0.623 1.00 95.12 102 PRO A N 1
ATOM 831 C CA . PRO A 1 102 ? -4.522 -4.650 1.475 1.00 95.12 102 PRO A CA 1
ATOM 832 C C . PRO A 1 102 ? -5.567 -4.612 2.592 1.00 95.12 102 PRO A C 1
ATOM 834 O O . PRO A 1 102 ? -6.757 -4.844 2.373 1.00 95.12 102 PRO A O 1
ATOM 837 N N . SER A 1 103 ? -5.101 -4.307 3.796 1.00 96.25 103 SER A N 1
ATOM 838 C CA . SER A 1 103 ? -5.906 -3.993 4.971 1.00 96.25 103 SER A CA 1
ATOM 839 C C . SER A 1 103 ? -6.145 -2.483 5.079 1.00 96.25 103 SER A C 1
ATOM 841 O O . SER A 1 103 ? -5.491 -1.674 4.418 1.00 96.25 103 SER A O 1
ATOM 843 N N . ARG A 1 104 ? -7.059 -2.073 5.967 1.00 97.19 104 ARG A N 1
ATOM 844 C CA . ARG A 1 104 ? -7.306 -0.648 6.253 1.00 97.19 104 ARG A CA 1
ATOM 845 C C . ARG A 1 104 ? -6.180 0.019 7.059 1.00 97.19 104 ARG A C 1
ATOM 847 O O . ARG A 1 104 ? -6.135 1.248 7.098 1.00 97.19 104 ARG A O 1
ATOM 854 N N . SER A 1 105 ? -5.248 -0.764 7.609 1.00 97.75 105 SER A N 1
ATOM 855 C CA . SER A 1 105 ? -4.001 -0.293 8.224 1.00 97.75 105 SER A CA 1
ATOM 856 C C . SER A 1 105 ? -2.837 -0.080 7.250 1.00 97.75 105 SER A C 1
ATOM 858 O O . SER A 1 105 ? -1.892 0.615 7.614 1.00 97.75 105 SER A O 1
ATOM 860 N N . ASP A 1 106 ? -2.877 -0.641 6.037 1.00 98.19 106 ASP A N 1
ATOM 861 C CA . ASP A 1 106 ? -1.748 -0.558 5.102 1.00 98.19 106 ASP A CA 1
ATOM 862 C C . ASP A 1 106 ? -1.682 0.812 4.414 1.00 98.19 106 ASP A C 1
ATOM 864 O O . ASP A 1 106 ? -2.514 1.138 3.565 1.00 98.19 106 ASP A O 1
ATOM 868 N N . THR A 1 107 ? -0.655 1.592 4.750 1.00 98.31 107 THR A N 1
ATOM 869 C CA . THR A 1 107 ? -0.335 2.923 4.196 1.00 98.31 107 THR A CA 1
ATOM 870 C C . THR A 1 107 ? 0.444 2.880 2.881 1.00 98.31 107 THR A C 1
ATOM 872 O O . THR A 1 107 ? 0.457 3.858 2.132 1.00 98.31 107 THR A O 1
ATOM 875 N N . MET A 1 108 ? 1.064 1.735 2.586 1.00 97.88 108 MET A N 1
ATOM 876 C CA . MET A 1 108 ? 1.915 1.512 1.420 1.00 97.88 108 MET A CA 1
ATOM 877 C C . MET A 1 108 ? 1.159 0.795 0.299 1.00 97.88 108 MET A C 1
ATOM 879 O O . MET A 1 108 ? 0.389 -0.138 0.555 1.00 97.88 108 MET A O 1
ATOM 883 N N . ARG A 1 109 ? 1.432 1.166 -0.955 1.00 98.00 109 ARG A N 1
ATOM 884 C CA . ARG A 1 109 ? 1.098 0.374 -2.150 1.00 98.00 109 ARG A CA 1
ATOM 885 C C . ARG A 1 109 ? 2.297 0.269 -3.078 1.00 98.00 109 ARG A C 1
ATOM 887 O O . ARG A 1 109 ? 2.832 1.283 -3.521 1.00 98.00 109 ARG A O 1
ATOM 894 N N . ARG A 1 110 ? 2.687 -0.956 -3.438 1.00 96.69 110 ARG A N 1
ATOM 895 C CA . ARG A 1 110 ? 3.575 -1.206 -4.578 1.00 96.69 110 ARG A CA 1
ATOM 896 C C . ARG A 1 110 ? 2.729 -1.410 -5.823 1.00 96.69 110 ARG A C 1
ATOM 898 O O . ARG A 1 110 ? 2.086 -2.445 -5.969 1.00 96.69 110 ARG A O 1
ATOM 905 N N . ILE A 1 111 ? 2.769 -0.441 -6.721 1.00 96.88 111 ILE A N 1
ATOM 906 C CA . ILE A 1 111 ? 1.983 -0.392 -7.950 1.00 96.88 111 ILE A CA 1
ATOM 907 C C . ILE A 1 111 ? 2.885 -0.783 -9.125 1.00 96.88 111 ILE A C 1
ATOM 909 O O . ILE A 1 111 ? 4.015 -0.296 -9.234 1.00 96.88 111 ILE A O 1
ATOM 913 N N . ALA A 1 112 ? 2.421 -1.661 -10.014 1.00 95.50 112 ALA A N 1
ATOM 914 C CA . ALA A 1 112 ? 3.131 -1.948 -11.258 1.00 95.50 112 ALA A CA 1
ATOM 915 C C . ALA A 1 112 ? 3.099 -0.728 -12.195 1.00 95.50 112 ALA A C 1
ATOM 917 O O . ALA A 1 112 ? 2.065 -0.086 -12.350 1.00 95.50 112 ALA A O 1
ATOM 918 N N . ILE A 1 113 ? 4.226 -0.432 -12.845 1.00 94.19 113 ILE A N 1
ATOM 919 C CA . ILE A 1 113 ? 4.325 0.569 -13.924 1.00 94.19 113 ILE A CA 1
ATOM 920 C C . ILE A 1 113 ? 4.537 -0.131 -15.272 1.00 94.19 113 ILE A C 1
ATOM 922 O O . ILE A 1 113 ? 4.029 0.310 -16.297 1.00 94.19 113 ILE A O 1
ATOM 926 N N . GLY A 1 114 ? 5.269 -1.244 -15.275 1.00 89.62 114 GLY A N 1
ATOM 927 C CA . GLY A 1 114 ? 5.531 -2.050 -16.460 1.00 89.62 114 GLY A CA 1
ATOM 928 C C . GLY A 1 114 ? 6.268 -3.334 -16.098 1.00 89.62 114 GLY A C 1
ATOM 929 O O . GLY A 1 114 ? 6.405 -3.681 -14.922 1.00 89.62 114 GLY A O 1
ATOM 930 N N . ASN A 1 115 ? 6.776 -4.043 -17.103 1.00 85.31 115 ASN A N 1
ATOM 931 C CA . ASN A 1 115 ? 7.493 -5.300 -16.888 1.00 85.31 115 ASN A CA 1
ATOM 932 C C . ASN A 1 115 ? 8.714 -5.071 -15.979 1.00 85.31 115 ASN A C 1
ATOM 934 O O . ASN A 1 115 ? 9.542 -4.193 -16.237 1.00 85.31 115 ASN A O 1
ATOM 938 N N . ASN A 1 116 ? 8.799 -5.845 -14.894 1.00 86.06 116 ASN A N 1
ATOM 939 C CA . ASN A 1 116 ? 9.839 -5.762 -13.860 1.00 86.06 116 ASN A CA 1
ATOM 940 C C . ASN A 1 116 ? 10.070 -4.338 -13.302 1.00 86.06 116 ASN A C 1
ATOM 942 O O . ASN A 1 116 ? 11.159 -4.041 -12.812 1.00 86.06 116 ASN A O 1
ATOM 946 N N . THR A 1 117 ? 9.063 -3.457 -13.380 1.00 92.44 117 THR A N 1
ATOM 947 C CA . THR A 1 117 ? 9.163 -2.044 -12.985 1.00 92.44 117 THR A CA 1
ATOM 948 C C . THR A 1 117 ? 7.924 -1.613 -12.202 1.00 92.44 117 THR A C 1
ATOM 950 O O . THR A 1 117 ? 6.788 -1.805 -12.635 1.00 92.44 117 THR A O 1
ATOM 953 N N . SER A 1 118 ? 8.133 -1.017 -11.033 1.00 95.75 118 SER A N 1
ATOM 954 C CA . SER A 1 118 ? 7.072 -0.670 -10.082 1.00 95.75 118 SER A CA 1
ATOM 955 C C . SER A 1 118 ? 7.430 0.566 -9.260 1.00 95.75 118 SER A C 1
ATOM 957 O O . SER A 1 118 ? 8.595 0.951 -9.189 1.00 95.75 118 SER A O 1
ATOM 959 N N . ILE A 1 119 ? 6.435 1.167 -8.615 1.00 97.12 119 ILE A N 1
ATOM 960 C CA . ILE A 1 119 ? 6.605 2.250 -7.644 1.00 97.12 119 ILE A CA 1
ATOM 961 C C . ILE A 1 119 ? 5.993 1.833 -6.309 1.00 97.12 119 ILE A C 1
ATOM 963 O O . ILE A 1 119 ? 4.865 1.351 -6.275 1.00 97.12 119 ILE A O 1
ATOM 967 N N . LYS A 1 120 ? 6.728 1.996 -5.209 1.00 97.38 120 LYS A N 1
ATOM 968 C CA . LYS A 1 120 ? 6.160 2.000 -3.856 1.00 97.38 120 LYS A CA 1
ATOM 969 C C . LYS A 1 120 ? 5.721 3.421 -3.528 1.00 97.38 120 LYS A C 1
ATOM 971 O O . LYS A 1 120 ? 6.514 4.345 -3.700 1.00 97.38 120 LYS A O 1
ATOM 976 N N . VAL A 1 121 ? 4.476 3.563 -3.096 1.00 98.06 121 VAL A N 1
ATOM 977 C CA . VAL A 1 121 ? 3.824 4.819 -2.718 1.00 98.06 121 VAL A CA 1
ATOM 978 C C . VAL A 1 121 ? 3.380 4.685 -1.266 1.00 98.06 121 VAL A C 1
ATOM 980 O O . VAL A 1 121 ? 2.583 3.801 -0.957 1.00 98.06 121 VAL A O 1
ATOM 983 N N . GLU A 1 122 ? 3.905 5.535 -0.389 1.00 98.25 122 GLU A N 1
ATOM 984 C CA . GLU A 1 122 ? 3.566 5.592 1.039 1.00 98.25 122 GLU A CA 1
ATOM 985 C C . GLU A 1 122 ? 2.719 6.843 1.313 1.00 98.25 122 GLU A C 1
ATOM 987 O O . GLU A 1 122 ? 3.206 7.971 1.195 1.00 98.25 122 GLU A O 1
ATOM 992 N N . VAL A 1 123 ? 1.442 6.656 1.655 1.00 98.38 123 VAL A N 1
ATOM 993 C CA . VAL A 1 123 ? 0.484 7.754 1.865 1.00 98.38 123 VAL A CA 1
ATOM 994 C C . VAL A 1 123 ? 0.397 8.100 3.357 1.00 98.38 123 VAL A C 1
ATOM 996 O O . VAL A 1 123 ? 0.061 7.234 4.163 1.00 98.38 123 VAL A O 1
ATOM 999 N N . ASP A 1 124 ? 0.642 9.363 3.741 1.00 97.75 124 ASP A N 1
ATOM 1000 C CA . ASP A 1 124 ? 0.432 9.824 5.128 1.00 97.75 124 ASP A CA 1
ATOM 1001 C C . ASP A 1 124 ? -1.074 9.858 5.453 1.00 97.75 124 ASP A C 1
ATOM 1003 O O . ASP A 1 124 ? -1.799 10.664 4.863 1.00 97.75 124 ASP A O 1
ATOM 1007 N N . PRO A 1 125 ? -1.563 9.079 6.437 1.00 97.81 125 PRO A N 1
ATOM 1008 C CA . PRO A 1 125 ? -2.977 9.069 6.815 1.00 97.81 125 PRO A CA 1
ATOM 1009 C C . PRO A 1 125 ? -3.519 10.405 7.317 1.00 97.81 125 PRO A C 1
ATOM 1011 O O . PRO A 1 125 ? -4.732 10.582 7.370 1.00 97.81 125 PRO A O 1
ATOM 1014 N N . ARG A 1 126 ? -2.645 11.334 7.728 1.00 96.00 126 ARG A N 1
ATOM 1015 C CA . ARG A 1 126 ? -3.041 12.676 8.186 1.00 96.00 126 ARG A CA 1
ATOM 1016 C C . ARG A 1 126 ? -3.085 13.711 7.066 1.00 96.00 126 ARG A C 1
ATOM 1018 O O . ARG A 1 126 ? -3.708 14.751 7.250 1.00 96.00 126 ARG A O 1
ATOM 1025 N N . HIS A 1 127 ? -2.415 13.450 5.946 1.00 97.31 127 HIS A N 1
ATOM 1026 C CA . HIS A 1 127 ? -2.285 14.386 4.828 1.00 97.31 127 HIS A CA 1
ATOM 1027 C C . HIS A 1 127 ? -2.336 13.638 3.480 1.00 97.31 127 HIS A C 1
ATOM 1029 O O . HIS A 1 127 ? -1.414 13.762 2.670 1.00 97.31 127 HIS A O 1
ATOM 1035 N N . PRO A 1 128 ? -3.388 12.840 3.216 1.00 97.69 128 PRO A N 1
ATOM 1036 C CA . PRO A 1 128 ? -3.362 11.804 2.182 1.00 97.69 128 PRO A CA 1
ATOM 1037 C C . PRO A 1 128 ? -3.275 12.326 0.744 1.00 97.69 128 PRO A C 1
ATOM 1039 O O . PRO A 1 128 ? -2.941 11.558 -0.151 1.00 97.69 128 PRO A O 1
ATOM 1042 N N . LYS A 1 129 ? -3.552 13.615 0.508 1.00 97.50 129 LYS A N 1
ATOM 1043 C CA . LYS A 1 129 ? -3.426 14.274 -0.805 1.00 97.50 129 LYS A CA 1
ATOM 1044 C C . LYS A 1 129 ? -2.101 15.015 -1.026 1.00 97.50 129 LYS A C 1
ATOM 1046 O O . LYS A 1 129 ? -1.892 15.583 -2.098 1.00 97.50 129 LYS A O 1
ATOM 1051 N N . MET A 1 130 ? -1.199 15.031 -0.045 1.00 96.88 130 MET A N 1
ATOM 1052 C CA . MET A 1 130 ? 0.160 15.555 -0.232 1.00 96.88 130 MET A CA 1
ATOM 1053 C C . MET A 1 130 ? 1.012 14.583 -1.059 1.00 96.88 130 MET A C 1
ATOM 1055 O O . MET A 1 130 ? 0.672 13.408 -1.169 1.00 96.88 130 MET A O 1
ATOM 1059 N N . LEU A 1 131 ? 2.124 15.069 -1.624 1.00 96.62 131 LEU A N 1
ATOM 1060 C CA . LEU A 1 131 ? 3.097 14.243 -2.348 1.00 96.62 131 LEU A CA 1
ATOM 1061 C C . LEU A 1 131 ? 3.586 13.087 -1.442 1.00 96.62 131 LEU A C 1
ATOM 1063 O O . LEU A 1 131 ? 4.246 13.365 -0.437 1.00 96.62 131 LEU A O 1
ATOM 1067 N N . PRO A 1 132 ? 3.271 11.816 -1.762 1.00 97.12 132 PRO A N 1
ATOM 1068 C CA . PRO A 1 132 ? 3.650 10.664 -0.945 1.00 97.12 132 PRO A CA 1
ATOM 1069 C C . PRO A 1 132 ? 5.140 10.326 -1.094 1.00 97.12 132 PRO A C 1
ATOM 1071 O O . PRO A 1 132 ? 5.773 10.679 -2.094 1.00 97.12 132 PRO A O 1
ATOM 1074 N N . GLU A 1 133 ? 5.708 9.576 -0.143 1.00 95.81 133 GLU A N 1
ATOM 1075 C CA . GLU A 1 133 ? 7.059 9.028 -0.324 1.00 95.81 133 GLU A CA 1
ATOM 1076 C C . GLU A 1 133 ? 7.025 7.974 -1.444 1.00 95.81 133 GLU A C 1
ATOM 1078 O O . GLU A 1 133 ? 6.247 7.018 -1.413 1.00 95.81 133 GLU A O 1
ATOM 1083 N N . CYS A 1 134 ? 7.844 8.199 -2.474 1.00 95.31 134 CYS A N 1
ATOM 1084 C CA . CYS A 1 134 ? 7.827 7.455 -3.730 1.00 95.31 134 CYS A CA 1
ATOM 1085 C C . CYS A 1 134 ? 9.166 6.749 -3.966 1.00 95.31 134 CYS A C 1
ATOM 1087 O O . CYS A 1 134 ? 10.203 7.398 -4.103 1.00 95.31 134 CYS A O 1
ATOM 1089 N N . CYS A 1 135 ? 9.151 5.421 -4.094 1.00 94.50 135 CYS A N 1
ATOM 1090 C CA . CYS A 1 135 ? 10.344 4.621 -4.379 1.00 94.50 135 CYS A CA 1
ATOM 1091 C C . CYS A 1 135 ? 10.157 3.787 -5.656 1.00 94.50 135 CYS A C 1
ATOM 1093 O O . CYS A 1 135 ? 9.378 2.834 -5.690 1.00 94.50 135 CYS A O 1
ATOM 1095 N N . LEU A 1 136 ? 10.876 4.154 -6.721 1.00 95.06 136 LEU A N 1
ATOM 1096 C CA . LEU A 1 136 ? 10.887 3.439 -8.001 1.00 95.06 136 LEU A CA 1
ATOM 1097 C C . LEU A 1 136 ? 11.812 2.214 -7.934 1.00 95.06 136 LEU A C 1
ATOM 1099 O O . LEU A 1 136 ? 12.982 2.336 -7.576 1.00 95.06 136 LEU A O 1
ATOM 1103 N N . LEU A 1 137 ? 11.289 1.053 -8.329 1.00 92.56 137 LEU A N 1
ATOM 1104 C CA . LEU A 1 137 ? 11.952 -0.251 -8.283 1.00 92.56 137 LEU A CA 1
ATOM 1105 C C . LEU A 1 137 ? 11.939 -0.904 -9.668 1.00 92.56 137 LEU A C 1
ATOM 1107 O O . LEU A 1 137 ? 10.874 -1.068 -10.265 1.00 92.56 137 LEU A O 1
ATOM 1111 N N . GLY A 1 138 ? 13.111 -1.303 -10.155 1.00 92.62 138 GLY A N 1
ATOM 1112 C CA . GLY A 1 138 ? 13.319 -1.917 -11.466 1.00 92.62 138 GLY A CA 1
ATOM 1113 C C . GLY A 1 138 ? 14.786 -1.812 -11.887 1.00 92.62 138 GLY A C 1
ATOM 1114 O O . GLY A 1 138 ? 15.628 -1.386 -11.097 1.00 92.62 138 GLY A O 1
ATOM 1115 N N . ALA A 1 139 ? 15.108 -2.173 -13.131 1.00 91.25 139 ALA A N 1
ATOM 1116 C CA . ALA A 1 139 ? 16.457 -1.969 -13.660 1.00 91.25 139 ALA A CA 1
ATOM 1117 C C . ALA A 1 139 ? 16.769 -0.465 -13.799 1.00 91.25 139 ALA A C 1
ATOM 1119 O O . ALA A 1 139 ? 15.927 0.312 -14.253 1.00 91.25 139 ALA A O 1
ATOM 1120 N N . GLU A 1 140 ? 17.990 -0.048 -13.458 1.00 91.06 140 GLU A N 1
ATOM 1121 C CA . GLU A 1 140 ? 18.357 1.367 -13.284 1.00 91.06 140 GLU A CA 1
ATOM 1122 C C . GLU A 1 140 ? 18.154 2.206 -14.557 1.00 91.06 140 GLU A C 1
ATOM 1124 O O . GLU A 1 140 ? 17.747 3.366 -14.486 1.00 91.06 140 GLU A O 1
ATOM 1129 N N . HIS A 1 141 ? 18.353 1.601 -15.732 1.00 91.69 141 HIS A N 1
ATOM 1130 C CA . HIS A 1 141 ? 18.120 2.241 -17.030 1.00 91.69 141 HIS A CA 1
ATOM 1131 C C . HIS A 1 141 ? 16.629 2.495 -17.338 1.00 91.69 141 HIS A C 1
ATOM 1133 O O . HIS A 1 141 ? 16.326 3.353 -18.163 1.00 91.69 141 HIS A O 1
ATOM 1139 N N . VAL A 1 142 ? 15.707 1.791 -16.666 1.00 93.44 142 VAL A N 1
ATOM 1140 C CA . VAL A 1 142 ? 14.249 1.988 -16.768 1.00 93.44 142 VAL A CA 1
ATOM 1141 C C . VAL A 1 142 ? 13.749 2.974 -15.709 1.00 93.44 142 VAL A C 1
ATOM 1143 O O . VAL A 1 142 ? 12.941 3.848 -16.015 1.00 93.44 142 VAL A O 1
ATOM 1146 N N . VAL A 1 143 ? 14.246 2.881 -14.469 1.00 94.75 143 VAL A N 1
ATOM 1147 C CA . VAL A 1 143 ? 13.793 3.765 -13.378 1.00 94.75 143 VAL A CA 1
ATOM 1148 C C . VAL A 1 143 ? 14.432 5.154 -13.401 1.00 94.75 143 VAL A C 1
ATOM 1150 O O . VAL A 1 143 ? 13.799 6.098 -12.936 1.00 94.75 143 VAL A O 1
ATOM 1153 N N . THR A 1 144 ? 15.630 5.334 -13.974 1.00 95.75 144 THR A N 1
ATOM 1154 C CA . THR A 1 144 ? 16.283 6.659 -14.046 1.00 95.75 144 THR A CA 1
ATOM 1155 C C . THR A 1 144 ? 15.441 7.701 -14.799 1.00 95.75 144 THR A C 1
ATOM 1157 O O . THR A 1 144 ? 15.227 8.777 -14.239 1.00 95.75 144 THR A O 1
ATOM 1160 N N . PRO A 1 145 ? 14.897 7.430 -16.007 1.00 97.00 145 PRO A N 1
ATOM 1161 C CA . PRO A 1 145 ? 13.988 8.363 -16.679 1.00 97.00 145 PRO A CA 1
ATOM 1162 C C . PRO A 1 145 ? 12.758 8.732 -15.840 1.00 97.00 145 PRO A C 1
ATOM 1164 O O . PRO A 1 145 ? 12.429 9.910 -15.736 1.00 97.00 145 PRO A O 1
ATOM 1167 N N . LEU A 1 146 ? 12.116 7.752 -15.192 1.00 97.06 146 LEU A N 1
ATOM 1168 C CA . LEU A 1 146 ? 10.944 7.977 -14.334 1.00 97.06 146 LEU A CA 1
ATOM 1169 C C . LEU A 1 146 ? 11.293 8.829 -13.103 1.00 97.06 146 LEU A C 1
ATOM 1171 O O . LEU A 1 146 ? 10.548 9.736 -12.747 1.00 97.06 146 LEU A O 1
ATOM 1175 N N . ARG A 1 147 ? 12.460 8.589 -12.492 1.00 97.06 147 ARG A N 1
ATOM 1176 C CA . ARG A 1 147 ? 12.979 9.365 -11.357 1.00 97.06 147 ARG A CA 1
ATOM 1177 C C . ARG A 1 147 ? 13.278 10.812 -11.755 1.00 97.06 147 ARG A C 1
ATOM 1179 O O . ARG A 1 147 ? 12.992 11.729 -10.993 1.00 97.06 147 ARG A O 1
ATOM 1186 N N . ASN A 1 148 ? 13.804 11.024 -12.962 1.00 97.50 148 ASN A N 1
ATOM 1187 C CA . ASN A 1 148 ? 14.050 12.361 -13.499 1.00 97.50 148 ASN A CA 1
ATOM 1188 C C . ASN A 1 148 ? 12.739 13.122 -13.745 1.00 97.50 148 ASN A C 1
ATOM 1190 O O . ASN A 1 148 ? 12.664 14.292 -13.380 1.00 97.50 148 ASN A O 1
ATOM 1194 N N . LYS A 1 149 ? 11.705 12.464 -14.293 1.00 98.19 149 LYS A N 1
ATOM 1195 C CA . LYS A 1 149 ? 10.363 13.054 -14.450 1.00 98.19 149 LYS A CA 1
ATOM 1196 C C . LYS A 1 149 ? 9.738 13.410 -13.103 1.00 98.19 149 LYS A C 1
ATOM 1198 O O . LYS A 1 149 ? 9.374 14.562 -12.906 1.00 98.19 149 LYS A O 1
ATOM 1203 N N . LEU A 1 150 ? 9.732 12.473 -12.149 1.00 95.94 150 LEU A N 1
ATOM 1204 C CA . LEU A 1 150 ? 9.259 12.705 -10.779 1.00 95.94 150 LEU A CA 1
ATOM 1205 C C . LEU A 1 150 ? 9.913 13.946 -10.155 1.00 95.94 150 LEU A C 1
ATOM 1207 O O . LEU A 1 150 ? 9.221 14.817 -9.637 1.00 95.94 150 LEU A O 1
ATOM 1211 N N . ASN A 1 151 ? 11.239 14.055 -10.260 1.00 96.00 151 ASN A N 1
ATOM 1212 C CA . ASN A 1 151 ? 11.983 15.180 -9.703 1.00 96.00 151 ASN A CA 1
ATOM 1213 C C . ASN A 1 151 ? 11.729 16.503 -10.442 1.00 96.00 151 ASN A C 1
ATOM 1215 O O . ASN A 1 151 ? 11.636 17.544 -9.798 1.00 96.00 151 ASN A O 1
ATOM 1219 N N . ALA A 1 152 ? 11.616 16.480 -11.773 1.00 97.50 152 ALA A N 1
ATOM 1220 C CA . ALA A 1 152 ? 11.334 17.676 -12.564 1.00 97.50 152 ALA A CA 1
ATOM 1221 C C . ALA A 1 152 ? 9.909 18.194 -12.320 1.00 97.50 152 ALA A C 1
ATOM 1223 O O . ALA A 1 152 ? 9.707 19.394 -12.140 1.00 97.50 152 ALA A O 1
ATOM 1224 N N . ASN A 1 153 ? 8.935 17.287 -12.257 1.00 97.88 153 ASN A N 1
ATOM 1225 C CA . ASN A 1 153 ? 7.510 17.599 -12.268 1.00 97.88 153 ASN A CA 1
ATOM 1226 C C . ASN A 1 153 ? 6.879 17.661 -10.864 1.00 97.88 153 ASN A C 1
ATOM 1228 O O . ASN A 1 153 ? 5.715 18.031 -10.762 1.00 97.88 153 ASN A O 1
ATOM 1232 N N . MET A 1 154 ? 7.605 17.369 -9.770 1.00 94.62 154 MET A N 1
ATOM 1233 C CA . MET A 1 154 ? 7.044 17.374 -8.399 1.00 94.62 154 MET A CA 1
ATOM 1234 C C . MET A 1 154 ? 6.331 18.681 -8.008 1.00 94.62 154 MET A C 1
ATOM 1236 O O . MET A 1 154 ? 5.405 18.669 -7.203 1.00 94.62 154 MET A O 1
ATOM 1240 N N . HIS A 1 155 ? 6.743 19.809 -8.595 1.00 95.19 155 HIS A N 1
ATOM 1241 C CA . HIS A 1 155 ? 6.162 21.131 -8.358 1.00 95.19 155 HIS A CA 1
ATOM 1242 C C . HIS A 1 155 ? 4.762 21.313 -8.978 1.00 95.19 155 HIS A C 1
ATOM 1244 O O . HIS A 1 155 ? 4.080 22.283 -8.659 1.00 95.19 155 HIS A O 1
ATOM 1250 N N . LEU A 1 156 ? 4.341 20.395 -9.855 1.00 96.75 156 LEU A N 1
ATOM 1251 C CA . LEU A 1 156 ? 3.007 20.341 -10.457 1.00 96.75 156 LEU A CA 1
ATOM 1252 C C . LEU A 1 156 ? 1.996 19.583 -9.581 1.00 96.75 156 LEU A C 1
ATOM 1254 O O . LEU A 1 156 ? 0.821 19.524 -9.936 1.00 96.75 156 LEU A O 1
ATOM 1258 N N . TRP A 1 157 ? 2.430 18.999 -8.455 1.00 97.94 157 TRP A N 1
ATOM 1259 C CA . TRP A 1 157 ? 1.551 18.253 -7.557 1.00 97.94 157 TRP A CA 1
ATOM 1260 C C . TRP A 1 157 ? 0.434 19.147 -7.006 1.00 97.94 157 TRP A C 1
ATOM 1262 O O . TRP A 1 157 ? 0.691 20.100 -6.269 1.00 97.94 157 TRP A O 1
ATOM 1272 N N . ASN A 1 158 ? -0.811 18.806 -7.328 1.00 97.50 158 ASN A N 1
ATOM 1273 C CA . ASN A 1 158 ? -1.997 19.551 -6.937 1.00 97.50 158 ASN A CA 1
ATOM 1274 C C . ASN A 1 158 ? -2.799 18.793 -5.860 1.00 97.50 158 ASN A C 1
ATOM 1276 O O . ASN A 1 158 ? -3.433 17.789 -6.195 1.00 97.50 158 ASN A O 1
ATOM 1280 N N . PRO A 1 159 ? -2.850 19.266 -4.599 1.00 96.06 159 PRO A N 1
ATOM 1281 C CA . PRO A 1 159 ? -3.663 18.651 -3.546 1.00 96.06 159 PRO A CA 1
ATOM 1282 C C . PRO A 1 159 ? -5.178 18.663 -3.802 1.00 96.06 159 PRO A C 1
ATOM 1284 O O . PRO A 1 159 ? -5.892 17.916 -3.141 1.00 96.06 159 PRO A O 1
ATOM 1287 N N . ASP A 1 160 ? -5.685 19.466 -4.745 1.00 96.81 160 ASP A N 1
ATOM 1288 C CA . ASP A 1 160 ? -7.097 19.411 -5.159 1.00 96.81 160 ASP A CA 1
ATOM 1289 C C . ASP A 1 160 ? -7.375 18.271 -6.165 1.00 96.81 160 ASP A C 1
ATOM 1291 O O . ASP A 1 160 ? -8.523 17.858 -6.345 1.00 96.81 160 ASP A O 1
ATOM 1295 N N . SER A 1 161 ? -6.329 17.735 -6.806 1.00 97.44 161 SER A N 1
ATOM 1296 C CA . SER A 1 161 ? -6.389 16.563 -7.688 1.00 97.44 161 SER A CA 1
ATOM 1297 C C . SER A 1 161 ? -6.164 15.267 -6.901 1.00 97.44 161 SER A C 1
ATOM 1299 O O . SER A 1 161 ? -5.548 15.256 -5.835 1.00 97.44 161 SER A O 1
ATOM 1301 N N . SER A 1 162 ? -6.634 14.132 -7.429 1.00 97.88 162 SER A N 1
ATOM 1302 C CA . SER A 1 162 ? -6.403 12.843 -6.770 1.00 97.88 162 SER A CA 1
ATOM 1303 C C . SER A 1 162 ? -4.935 12.409 -6.848 1.00 97.88 162 SER A C 1
ATOM 1305 O O . SER A 1 162 ? -4.210 12.757 -7.784 1.00 97.88 162 SER A O 1
ATOM 1307 N N . VAL A 1 163 ? -4.484 11.618 -5.870 1.00 98.19 163 VAL A N 1
ATOM 1308 C CA . VAL A 1 163 ? -3.101 11.109 -5.802 1.00 98.19 163 VAL A CA 1
ATOM 1309 C C . VAL A 1 163 ? -2.742 10.316 -7.058 1.00 98.19 163 VAL A C 1
ATOM 1311 O O . VAL A 1 163 ? -1.661 10.504 -7.610 1.00 98.19 163 VAL A O 1
ATOM 1314 N N . LEU A 1 164 ? -3.658 9.483 -7.564 1.00 98.00 164 LEU A N 1
ATOM 1315 C CA . LEU A 1 164 ? -3.420 8.707 -8.780 1.00 98.00 164 LEU A CA 1
ATOM 1316 C C . LEU A 1 164 ? -3.307 9.594 -10.030 1.00 98.00 164 LEU A C 1
ATOM 1318 O O . LEU A 1 164 ? -2.477 9.318 -10.896 1.00 98.00 164 LEU A O 1
ATOM 1322 N N . HIS A 1 165 ? -4.109 10.658 -10.132 1.00 98.00 165 HIS A N 1
ATOM 1323 C CA . HIS A 1 165 ? -3.993 11.618 -11.232 1.00 98.00 165 HIS A CA 1
ATOM 1324 C C . HIS A 1 165 ? -2.660 12.369 -11.172 1.00 98.00 165 HIS A C 1
ATOM 1326 O O . HIS A 1 165 ? -1.939 12.383 -12.165 1.00 98.00 165 HIS A O 1
ATOM 1332 N N . ASN A 1 166 ? -2.287 12.899 -10.003 1.00 98.38 166 ASN A N 1
ATOM 1333 C CA . ASN A 1 166 ? -0.994 13.557 -9.819 1.00 98.38 166 ASN A CA 1
ATOM 1334 C C . ASN A 1 166 ? 0.178 12.622 -10.164 1.00 98.38 166 ASN A C 1
ATOM 1336 O O . ASN A 1 166 ? 1.104 13.036 -10.855 1.00 98.38 166 ASN A O 1
ATOM 1340 N N . LEU A 1 167 ? 0.137 11.350 -9.746 1.00 98.12 167 LEU A N 1
ATOM 1341 C CA . LEU A 1 167 ? 1.173 10.368 -10.085 1.00 98.12 167 LEU A CA 1
ATOM 1342 C C . LEU A 1 167 ? 1.281 10.118 -11.598 1.00 98.12 167 LEU A C 1
ATOM 1344 O O . LEU A 1 167 ? 2.401 10.008 -12.095 1.00 98.12 167 LEU A O 1
ATOM 1348 N N . ARG A 1 168 ? 0.160 10.045 -12.333 1.00 97.75 168 ARG A N 1
ATOM 1349 C CA . ARG A 1 168 ? 0.160 9.902 -13.806 1.00 97.75 168 ARG A CA 1
ATOM 1350 C C . ARG A 1 168 ? 0.813 11.096 -14.486 1.00 97.75 168 ARG A C 1
ATOM 1352 O O . ARG A 1 168 ? 1.668 10.902 -15.345 1.00 97.75 168 ARG A O 1
ATOM 1359 N N . ASP A 1 169 ? 0.444 12.303 -14.073 1.00 97.31 169 ASP A N 1
ATOM 1360 C CA . ASP A 1 169 ? 0.906 13.550 -14.681 1.00 97.31 169 ASP A CA 1
ATOM 1361 C C . ASP A 1 169 ? 2.388 13.807 -14.368 1.00 97.31 169 ASP A C 1
ATOM 1363 O O . ASP A 1 169 ? 3.181 14.081 -15.265 1.00 97.31 169 ASP A O 1
ATOM 1367 N N . VAL A 1 170 ? 2.796 13.636 -13.106 1.00 97.62 170 VAL A N 1
ATOM 1368 C CA . VAL A 1 170 ? 4.173 13.875 -12.641 1.00 97.62 170 VAL A CA 1
ATOM 1369 C C . VAL A 1 170 ? 5.163 12.858 -13.220 1.00 97.62 170 VAL A C 1
ATOM 1371 O O . VAL A 1 170 ? 6.270 13.231 -13.611 1.00 97.62 170 VAL A O 1
ATOM 1374 N N . LEU A 1 171 ? 4.780 11.581 -13.321 1.00 96.88 171 LEU A N 1
ATOM 1375 C CA . LEU A 1 171 ? 5.601 10.547 -13.967 1.00 96.88 171 LEU A CA 1
ATOM 1376 C C . LEU A 1 171 ? 5.440 10.524 -15.498 1.00 96.88 171 LEU A C 1
ATOM 1378 O O . LEU A 1 171 ? 6.235 9.868 -16.174 1.00 96.88 171 LEU A O 1
ATOM 1382 N N . GLU A 1 172 ? 4.438 11.223 -16.039 1.00 97.19 172 GLU A N 1
ATOM 1383 C CA . GLU A 1 172 ? 3.995 11.183 -17.440 1.00 97.19 172 GLU A CA 1
ATOM 1384 C C . GLU A 1 172 ? 3.849 9.734 -17.955 1.00 97.19 172 GLU A C 1
ATOM 1386 O O . GLU A 1 172 ? 4.505 9.325 -18.925 1.00 97.19 172 GLU A O 1
ATOM 1391 N N . ILE A 1 173 ? 3.031 8.939 -17.259 1.00 95.69 173 ILE A N 1
ATOM 1392 C CA . ILE A 1 173 ? 2.732 7.536 -17.588 1.00 95.69 173 ILE A CA 1
ATOM 1393 C C . ILE A 1 173 ? 1.236 7.236 -17.497 1.00 95.69 173 ILE A C 1
ATOM 1395 O O . ILE A 1 173 ? 0.488 7.871 -16.756 1.00 95.69 173 ILE A O 1
ATOM 1399 N N . GLU A 1 174 ? 0.831 6.167 -18.176 1.00 94.44 174 GLU A N 1
ATOM 1400 C CA . GLU A 1 174 ? -0.416 5.469 -17.884 1.00 94.44 174 GLU A CA 1
ATOM 1401 C C . GLU A 1 174 ? -0.130 4.260 -16.993 1.00 94.44 174 GLU A C 1
ATOM 1403 O O . GLU A 1 174 ? 0.757 3.461 -17.296 1.00 94.44 174 GLU A O 1
ATOM 1408 N N . PHE A 1 175 ? -0.875 4.114 -15.894 1.00 95.06 175 PHE A N 1
ATOM 1409 C CA . PHE A 1 175 ? -0.755 2.932 -15.041 1.00 95.06 175 PHE A CA 1
ATOM 1410 C C . PHE A 1 175 ? -1.478 1.733 -15.674 1.00 95.06 175 PHE A C 1
ATOM 1412 O O . PHE A 1 175 ? -2.604 1.884 -16.162 1.00 95.06 175 PHE A O 1
ATOM 1419 N N . PRO A 1 176 ? -0.895 0.521 -15.623 1.00 93.19 176 PRO A N 1
ATOM 1420 C CA . PRO A 1 176 ? -1.611 -0.693 -15.977 1.00 93.19 176 PRO A CA 1
ATOM 1421 C C . PRO A 1 176 ? -2.784 -0.916 -15.016 1.00 93.19 176 PRO A C 1
ATOM 1423 O O . PRO A 1 176 ? -2.648 -0.798 -13.796 1.00 93.19 176 PRO A O 1
ATOM 1426 N N . SER A 1 177 ? -3.940 -1.255 -15.584 1.00 89.31 177 SER A N 1
ATOM 1427 C CA . SER A 1 177 ? -5.200 -1.413 -14.858 1.00 89.31 177 SER A CA 1
ATOM 1428 C C . SER A 1 177 ? -5.681 -2.869 -14.879 1.00 89.31 177 SER A C 1
ATOM 1430 O O . SER A 1 177 ? -5.546 -3.516 -15.923 1.00 89.31 177 SER A O 1
ATOM 1432 N N . PRO A 1 178 ? -6.324 -3.374 -13.802 1.00 87.06 178 PRO A N 1
ATOM 1433 C CA . PRO A 1 178 ? -6.993 -4.681 -13.784 1.00 87.06 178 PRO A CA 1
ATOM 1434 C C . PRO A 1 178 ? -7.966 -4.915 -14.950 1.00 87.06 178 PRO A C 1
ATOM 1436 O O . PRO A 1 178 ? -8.207 -6.052 -15.340 1.00 87.06 178 PRO A O 1
ATOM 1439 N N . ALA A 1 179 ? -8.546 -3.842 -15.501 1.00 86.75 179 ALA A N 1
ATOM 1440 C CA . ALA A 1 179 ? -9.495 -3.910 -16.610 1.00 86.75 179 ALA A CA 1
ATOM 1441 C C . ALA A 1 179 ? -8.836 -4.095 -17.992 1.00 86.75 179 ALA A C 1
ATOM 1443 O O . ALA A 1 179 ? -9.527 -4.422 -18.954 1.00 86.75 179 ALA A O 1
ATOM 1444 N N . THR A 1 180 ? -7.527 -3.847 -18.113 1.00 83.62 180 THR A N 1
ATOM 1445 C CA . THR A 1 180 ? -6.802 -3.834 -19.398 1.00 83.62 180 THR A CA 1
ATOM 1446 C C . THR A 1 180 ? -5.594 -4.766 -19.444 1.00 83.62 180 THR A C 1
ATOM 1448 O O . THR A 1 180 ? -5.104 -5.043 -20.535 1.00 83.62 180 THR A O 1
ATOM 1451 N N . HIS A 1 181 ? -5.115 -5.255 -18.297 1.00 87.50 181 HIS A N 1
ATOM 1452 C CA . HIS A 1 181 ? -3.931 -6.106 -18.194 1.00 87.50 181 HIS A CA 1
ATOM 1453 C C . HIS A 1 181 ? -4.184 -7.308 -17.279 1.00 87.50 181 HIS A C 1
ATOM 1455 O O . HIS A 1 181 ? -4.840 -7.195 -16.244 1.00 87.50 181 HIS A O 1
ATOM 1461 N N . GLU A 1 182 ? -3.612 -8.458 -17.630 1.00 84.06 182 GLU A N 1
ATOM 1462 C CA . GLU A 1 182 ? -3.678 -9.661 -16.803 1.00 84.06 182 GLU A CA 1
ATOM 1463 C C . GLU A 1 182 ? -2.620 -9.658 -15.686 1.00 84.06 182 GLU A C 1
ATOM 1465 O O . GLU A 1 182 ? -1.501 -9.169 -15.850 1.00 84.06 182 GLU A O 1
ATOM 1470 N N . LYS A 1 183 ? -2.931 -10.322 -14.562 1.00 80.38 183 LYS A N 1
ATOM 1471 C CA . LYS A 1 183 ? -1.990 -10.548 -13.446 1.00 80.38 183 LYS A CA 1
ATOM 1472 C C . LYS A 1 183 ? -0.676 -11.206 -13.887 1.00 80.38 183 LYS A C 1
ATOM 1474 O O . LYS A 1 183 ? 0.382 -10.915 -13.325 1.00 80.38 183 LYS A O 1
ATOM 1479 N N . SER A 1 184 ? -0.756 -12.094 -14.877 1.00 81.75 184 SER A N 1
ATOM 1480 C CA . SER A 1 184 ? 0.361 -12.834 -15.474 1.00 81.75 184 SER A CA 1
ATOM 1481 C C . SER A 1 184 ? 1.468 -11.905 -15.988 1.00 81.75 184 SER A C 1
ATOM 1483 O O . SER A 1 184 ? 2.642 -12.184 -15.761 1.00 81.75 184 SER A O 1
ATOM 1485 N N . SER A 1 185 ? 1.111 -10.758 -16.580 1.00 82.75 185 SER A N 1
ATOM 1486 C CA . SER A 1 185 ? 2.051 -9.789 -17.165 1.00 82.75 185 SER A CA 1
ATOM 1487 C C . SER A 1 185 ? 3.029 -9.170 -16.159 1.00 82.75 185 SER A C 1
ATOM 1489 O O . SER A 1 185 ? 4.115 -8.746 -16.547 1.00 82.75 185 SER A O 1
ATOM 1491 N N . PHE A 1 186 ? 2.669 -9.137 -14.872 1.00 84.12 186 PHE A N 1
ATOM 1492 C CA . PHE A 1 186 ? 3.475 -8.521 -13.809 1.00 84.12 186 PHE A CA 1
ATOM 1493 C C . PHE A 1 186 ? 3.990 -9.525 -12.767 1.00 84.12 186 PHE A C 1
ATOM 1495 O O . PHE A 1 186 ? 4.769 -9.153 -11.892 1.00 84.12 186 PHE A O 1
ATOM 1502 N N . SER A 1 187 ? 3.587 -10.796 -12.860 1.00 85.50 187 SER A N 1
ATOM 1503 C CA . SER A 1 187 ? 3.924 -11.844 -11.884 1.00 85.50 187 SER A CA 1
ATOM 1504 C C . SER A 1 187 ? 5.166 -12.646 -12.297 1.00 85.50 187 SER A C 1
ATOM 1506 O O . SER A 1 187 ? 5.132 -13.873 -12.350 1.00 85.50 187 SER A O 1
ATOM 1508 N N . VAL A 1 188 ? 6.256 -11.957 -12.650 1.00 89.25 188 VAL A N 1
ATOM 1509 C CA . VAL A 1 188 ? 7.474 -12.591 -13.189 1.00 89.25 188 VAL A CA 1
ATOM 1510 C C . VAL A 1 188 ? 8.252 -13.308 -12.083 1.00 89.25 188 VAL A C 1
ATOM 1512 O O . VAL A 1 188 ? 8.586 -12.717 -11.059 1.00 89.25 188 VAL A O 1
ATOM 1515 N N . GLU A 1 189 ? 8.551 -14.587 -12.297 1.00 93.75 189 GLU A N 1
ATOM 1516 C CA . GLU A 1 189 ? 9.205 -15.462 -11.319 1.00 93.75 189 GLU A CA 1
ATOM 1517 C C . GLU A 1 189 ? 10.671 -15.085 -11.044 1.00 93.75 189 GLU A C 1
ATOM 1519 O O . GLU A 1 189 ? 11.405 -14.606 -11.914 1.00 93.75 189 GLU A O 1
ATOM 1524 N N . CYS A 1 190 ? 11.130 -15.354 -9.817 1.00 95.56 190 CYS A N 1
ATOM 1525 C CA . CYS A 1 190 ? 12.537 -15.224 -9.456 1.00 95.56 190 CYS A CA 1
ATOM 1526 C C . CYS A 1 190 ? 13.390 -16.231 -10.229 1.00 95.56 190 CYS A C 1
ATOM 1528 O O . CYS A 1 190 ? 13.143 -17.434 -10.167 1.00 95.56 190 CYS A O 1
ATOM 1530 N N . GLY A 1 191 ? 14.484 -15.761 -10.833 1.00 95.00 191 GLY A N 1
ATOM 1531 C CA . GLY A 1 191 ? 15.372 -16.637 -11.603 1.00 95.00 191 GLY A CA 1
ATOM 1532 C C . GLY A 1 191 ? 16.133 -17.702 -10.793 1.00 95.00 191 GLY A C 1
ATOM 1533 O O . GLY A 1 191 ? 16.780 -18.565 -11.369 1.00 95.00 191 GLY A O 1
ATOM 1534 N N . ILE A 1 192 ? 16.104 -17.656 -9.459 1.00 96.44 192 ILE A N 1
ATOM 1535 C CA . ILE A 1 192 ? 16.823 -18.623 -8.608 1.00 96.44 192 ILE A CA 1
ATOM 1536 C C . ILE A 1 192 ? 15.880 -19.693 -8.048 1.00 96.44 192 ILE A C 1
ATOM 1538 O O . ILE A 1 192 ? 16.252 -20.862 -8.010 1.00 96.44 192 ILE A O 1
ATOM 1542 N N . CYS A 1 193 ? 14.678 -19.316 -7.599 1.00 96.44 193 CYS A N 1
ATOM 1543 C CA . CYS A 1 193 ? 13.732 -20.246 -6.971 1.00 96.44 193 CYS A CA 1
ATOM 1544 C C . CYS A 1 193 ? 12.528 -20.622 -7.851 1.00 96.44 193 CYS A C 1
ATOM 1546 O O . CYS A 1 193 ? 11.727 -21.446 -7.419 1.00 96.44 193 CYS A O 1
ATOM 1548 N N . TYR A 1 194 ? 12.393 -20.032 -9.047 1.00 94.88 194 TYR A N 1
ATOM 1549 C CA . TYR A 1 194 ? 11.278 -20.249 -9.983 1.00 94.88 194 TYR A CA 1
ATOM 1550 C C . TYR A 1 194 ? 9.893 -20.101 -9.331 1.00 94.88 194 TYR A C 1
ATOM 1552 O O . TYR A 1 194 ? 8.961 -20.852 -9.599 1.00 94.88 194 TYR A O 1
ATOM 1560 N N . SER A 1 195 ? 9.773 -19.125 -8.430 1.00 94.31 195 SER A N 1
ATOM 1561 C CA . SER A 1 195 ? 8.507 -18.722 -7.822 1.00 94.31 195 SER A CA 1
ATOM 1562 C C . SER A 1 195 ? 8.350 -17.211 -7.909 1.00 94.31 195 SER A C 1
ATOM 1564 O O . SER A 1 195 ? 9.323 -16.460 -7.785 1.00 94.31 195 SER A O 1
ATOM 1566 N N . TYR A 1 196 ? 7.112 -16.751 -8.080 1.00 91.94 196 TYR A N 1
ATOM 1567 C CA . TYR A 1 196 ? 6.760 -15.342 -7.929 1.00 91.94 196 TYR A CA 1
ATOM 1568 C C . TYR A 1 196 ? 6.654 -14.919 -6.453 1.00 91.94 196 TYR A C 1
ATOM 1570 O O . TYR A 1 196 ? 6.982 -13.787 -6.117 1.00 91.94 196 TYR A O 1
ATOM 1578 N N . ARG A 1 197 ? 6.261 -15.816 -5.538 1.00 91.88 197 ARG A N 1
ATOM 1579 C CA . ARG A 1 197 ? 6.201 -15.518 -4.096 1.00 91.88 197 ARG A CA 1
ATOM 1580 C C . ARG A 1 197 ? 7.139 -16.402 -3.287 1.00 91.88 197 ARG A C 1
ATOM 1582 O O . ARG A 1 197 ? 7.141 -17.624 -3.432 1.00 91.88 197 ARG A O 1
ATOM 1589 N N . LEU A 1 198 ? 7.918 -15.765 -2.421 1.00 91.19 198 LEU A N 1
ATOM 1590 C CA . LEU A 1 198 ? 8.683 -16.404 -1.360 1.00 91.19 198 LEU A CA 1
ATOM 1591 C C . LEU A 1 198 ? 8.173 -15.806 -0.050 1.00 91.19 198 LEU A C 1
ATOM 1593 O O . LEU A 1 198 ? 8.543 -14.688 0.302 1.00 91.19 198 LEU A O 1
ATOM 1597 N N . GLU A 1 199 ? 7.263 -16.526 0.609 1.00 87.81 199 GLU A N 1
ATOM 1598 C CA . GLU A 1 199 ? 6.390 -15.956 1.647 1.00 87.81 199 GLU A CA 1
ATOM 1599 C C . GLU A 1 199 ? 5.640 -14.733 1.071 1.00 87.81 199 GLU A C 1
ATOM 1601 O O . GLU A 1 199 ? 5.062 -14.834 -0.016 1.00 87.81 199 GLU A O 1
ATOM 1606 N N . ASP A 1 200 ? 5.665 -13.582 1.741 1.00 84.75 200 ASP A N 1
ATOM 1607 C CA . ASP A 1 200 ? 5.038 -12.354 1.238 1.00 84.75 200 ASP A CA 1
ATOM 1608 C C . ASP A 1 200 ? 5.886 -11.624 0.175 1.00 84.75 200 ASP A C 1
ATOM 1610 O O . ASP A 1 200 ? 5.357 -10.796 -0.570 1.00 84.75 200 ASP A O 1
ATOM 1614 N N . ALA A 1 201 ? 7.179 -11.949 0.046 1.00 89.12 201 ALA A N 1
ATOM 1615 C CA . ALA A 1 201 ? 8.105 -11.236 -0.831 1.00 89.12 201 ALA A CA 1
ATOM 1616 C C . ALA A 1 201 ? 7.969 -11.632 -2.312 1.00 89.12 201 ALA A C 1
ATOM 1618 O O . ALA A 1 201 ? 7.835 -12.810 -2.664 1.00 89.12 201 ALA A O 1
ATOM 1619 N N . ILE A 1 202 ? 8.108 -10.638 -3.194 1.00 92.31 202 ILE A N 1
ATOM 1620 C CA . ILE A 1 202 ? 8.152 -10.803 -4.658 1.00 92.31 202 ILE A CA 1
ATOM 1621 C C . ILE A 1 202 ? 9.506 -10.358 -5.237 1.00 92.31 202 ILE A C 1
ATOM 1623 O O . ILE A 1 202 ? 10.241 -9.625 -4.568 1.00 92.31 202 ILE A O 1
ATOM 1627 N N . PRO A 1 203 ? 9.864 -10.763 -6.469 1.00 93.56 203 PRO A N 1
ATOM 1628 C CA . PRO A 1 203 ? 11.102 -10.342 -7.106 1.00 93.56 203 PRO A CA 1
ATOM 1629 C C . PRO A 1 203 ? 11.169 -8.821 -7.292 1.00 93.56 203 PRO A C 1
ATOM 1631 O O . PRO A 1 203 ? 10.267 -8.185 -7.841 1.00 93.56 203 PRO A O 1
ATOM 1634 N N . ASP A 1 204 ? 12.247 -8.220 -6.803 1.00 90.06 204 ASP A N 1
ATOM 1635 C CA . ASP A 1 204 ? 12.469 -6.771 -6.823 1.00 90.06 204 ASP A CA 1
ATOM 1636 C C . ASP A 1 204 ? 13.921 -6.380 -7.143 1.00 90.06 204 ASP A C 1
ATOM 1638 O O . ASP A 1 204 ? 14.171 -5.252 -7.562 1.00 90.06 204 ASP A O 1
ATOM 1642 N N . GLN A 1 205 ? 14.865 -7.320 -7.043 1.00 92.50 205 GLN A N 1
ATOM 1643 C CA . GLN A 1 205 ? 16.236 -7.157 -7.519 1.00 92.50 205 GLN A CA 1
ATOM 1644 C C . GLN A 1 205 ? 16.295 -7.519 -8.999 1.00 92.50 205 GLN A C 1
ATOM 1646 O O . GLN A 1 205 ? 16.243 -8.695 -9.356 1.00 92.50 205 GLN A O 1
ATOM 1651 N N . VAL A 1 206 ? 16.407 -6.521 -9.872 1.00 93.81 206 VAL A N 1
ATOM 1652 C CA . VAL A 1 206 ? 16.421 -6.718 -11.328 1.00 93.81 206 VAL A CA 1
ATOM 1653 C C . VAL A 1 206 ? 17.843 -6.588 -11.869 1.00 93.81 206 VAL A C 1
ATOM 1655 O O . VAL A 1 206 ? 18.587 -5.685 -11.488 1.00 93.81 206 VAL A O 1
ATOM 1658 N N . CYS A 1 207 ? 18.249 -7.481 -12.775 1.00 94.44 207 CYS A N 1
ATOM 1659 C CA . CYS A 1 207 ? 19.538 -7.353 -13.451 1.00 94.44 207 CYS A CA 1
ATOM 1660 C C . CYS A 1 207 ? 19.606 -6.067 -14.294 1.00 94.44 207 CYS A C 1
ATOM 1662 O O . CYS A 1 207 ? 18.769 -5.838 -15.165 1.00 94.44 207 CYS A O 1
ATOM 1664 N N . ASN A 1 208 ? 20.655 -5.268 -14.084 1.00 92.81 208 ASN A N 1
ATOM 1665 C CA . ASN A 1 208 ? 20.832 -3.979 -14.755 1.00 92.81 208 ASN A CA 1
ATOM 1666 C C . ASN A 1 208 ? 21.324 -4.055 -16.218 1.00 92.81 208 ASN A C 1
ATOM 1668 O O . ASN A 1 208 ? 21.243 -3.036 -16.905 1.00 92.81 208 ASN A O 1
ATOM 1672 N N . ASP A 1 209 ? 21.802 -5.207 -16.724 1.00 93.19 209 ASP A N 1
ATOM 1673 C CA . ASP A 1 209 ? 22.112 -5.352 -18.163 1.00 93.19 209 ASP A CA 1
ATOM 1674 C C . ASP A 1 209 ? 20.796 -5.319 -18.973 1.00 93.19 209 ASP A C 1
ATOM 1676 O O . ASP A 1 209 ? 19.941 -6.183 -18.741 1.00 93.19 209 ASP A O 1
ATOM 1680 N N . PRO A 1 210 ? 20.622 -4.384 -19.932 1.00 90.75 210 PRO A N 1
ATOM 1681 C CA . PRO A 1 210 ? 19.371 -4.224 -20.684 1.00 90.75 210 PRO A CA 1
ATOM 1682 C C . PRO A 1 210 ? 18.942 -5.432 -21.525 1.00 90.75 210 PRO A C 1
ATOM 1684 O O . PRO A 1 210 ? 17.804 -5.484 -21.977 1.00 90.75 210 PRO A O 1
ATOM 1687 N N . ARG A 1 211 ? 19.833 -6.405 -21.759 1.00 92.69 211 ARG A N 1
ATOM 1688 C CA . ARG A 1 211 ? 19.526 -7.654 -22.480 1.00 92.69 211 ARG A CA 1
ATOM 1689 C C . ARG A 1 211 ? 19.178 -8.809 -21.541 1.00 92.69 211 ARG A C 1
ATOM 1691 O O . ARG A 1 211 ? 18.878 -9.898 -22.017 1.00 92.69 211 ARG A O 1
ATOM 1698 N N . CYS A 1 212 ? 19.298 -8.599 -20.230 1.00 93.38 212 CYS A N 1
ATOM 1699 C CA . CYS A 1 212 ? 18.996 -9.590 -19.207 1.00 93.38 212 CYS A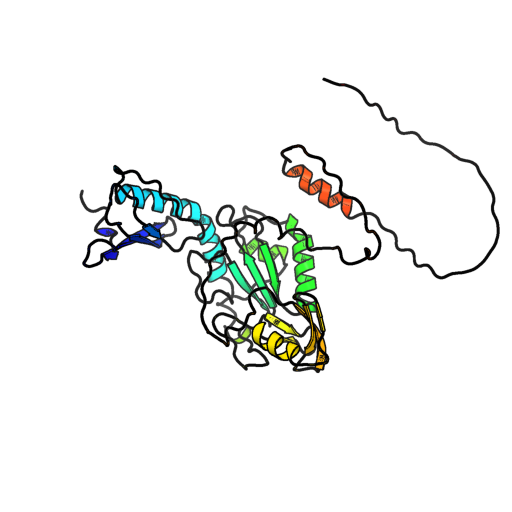 CA 1
ATOM 1700 C C . CYS A 1 212 ? 17.671 -9.255 -18.522 1.00 93.38 212 CYS A C 1
ATOM 1702 O O . CYS A 1 212 ? 16.699 -9.978 -18.701 1.00 93.38 212 CYS A O 1
ATOM 1704 N N . GLY A 1 213 ? 17.624 -8.176 -17.730 1.00 91.06 213 GLY A N 1
ATOM 1705 C CA . GLY A 1 213 ? 16.411 -7.759 -17.016 1.00 91.06 213 GLY A CA 1
ATOM 1706 C C . GLY A 1 213 ? 15.788 -8.806 -16.076 1.00 91.06 213 GLY A C 1
ATOM 1707 O O . GLY A 1 213 ? 14.668 -8.592 -15.616 1.00 91.06 213 GLY A O 1
ATOM 1708 N N . GLN A 1 214 ? 16.469 -9.926 -15.789 1.00 94.62 214 GLN A N 1
ATOM 1709 C CA . GLN A 1 214 ? 15.944 -11.002 -14.944 1.00 94.62 214 GLN A CA 1
ATOM 1710 C C . GLN A 1 214 ? 15.720 -10.494 -13.510 1.00 94.62 214 GLN A C 1
ATOM 1712 O O . GLN A 1 214 ? 16.658 -9.935 -12.926 1.00 94.62 214 GLN A O 1
ATOM 1717 N N . PRO A 1 215 ? 14.525 -10.698 -12.926 1.00 94.88 215 PRO A N 1
ATOM 1718 C CA . PRO A 1 215 ? 14.253 -10.350 -11.545 1.00 94.88 215 PRO A CA 1
ATOM 1719 C C . PRO A 1 215 ? 14.558 -11.512 -10.583 1.00 94.88 215 PRO A C 1
ATOM 1721 O O . PRO A 1 215 ? 14.484 -12.700 -10.926 1.00 94.88 215 PRO A O 1
ATOM 1724 N N . PHE A 1 216 ? 14.879 -11.148 -9.344 1.00 95.62 216 PHE A N 1
ATOM 1725 C CA . PHE A 1 216 ? 15.164 -12.050 -8.235 1.00 95.62 216 PHE A CA 1
ATOM 1726 C C . PHE A 1 216 ? 14.565 -11.516 -6.925 1.00 95.62 216 PHE A C 1
ATOM 1728 O O . PHE A 1 216 ? 14.472 -10.303 -6.728 1.00 95.62 216 PHE A O 1
ATOM 1735 N N . HIS A 1 217 ? 14.199 -12.404 -5.995 1.00 94.81 217 HIS A N 1
ATOM 1736 C CA . HIS A 1 217 ? 13.959 -12.006 -4.602 1.00 94.81 217 HIS A CA 1
ATOM 1737 C C . HIS A 1 217 ? 15.265 -11.541 -3.950 1.00 94.81 217 HIS A C 1
ATOM 1739 O O . HIS A 1 217 ? 16.314 -12.154 -4.180 1.00 94.81 217 HIS A O 1
ATOM 1745 N N . GLN A 1 218 ? 15.191 -10.543 -3.060 1.00 93.25 218 GLN A N 1
ATOM 1746 C CA . GLN A 1 218 ? 16.340 -10.099 -2.255 1.00 93.25 218 GLN A CA 1
ATOM 1747 C C . GLN A 1 218 ? 17.055 -11.270 -1.563 1.00 93.25 218 GLN A C 1
ATOM 1749 O O . GLN A 1 218 ? 18.270 -11.398 -1.680 1.00 93.25 218 GLN A O 1
ATOM 1754 N N . ALA A 1 219 ? 16.307 -12.158 -0.898 1.00 94.19 219 ALA A N 1
ATOM 1755 C CA . ALA A 1 219 ? 16.867 -13.306 -0.183 1.00 94.19 219 ALA A CA 1
ATOM 1756 C C . ALA A 1 219 ? 17.606 -14.282 -1.107 1.00 94.19 219 ALA A C 1
ATOM 1758 O O . ALA A 1 219 ? 18.752 -14.633 -0.835 1.00 94.19 219 ALA A O 1
ATOM 1759 N N . CYS A 1 220 ? 16.992 -14.674 -2.227 1.00 95.88 220 CYS A N 1
ATOM 1760 C CA . CYS A 1 220 ? 17.603 -15.613 -3.164 1.00 95.88 220 CYS A CA 1
ATOM 1761 C C . CYS A 1 220 ? 18.899 -15.060 -3.770 1.00 95.88 220 CYS A C 1
ATOM 1763 O O . CYS A 1 220 ? 19.906 -15.764 -3.807 1.00 95.88 220 CYS A O 1
ATOM 1765 N N . LEU A 1 221 ? 18.892 -13.799 -4.219 1.00 9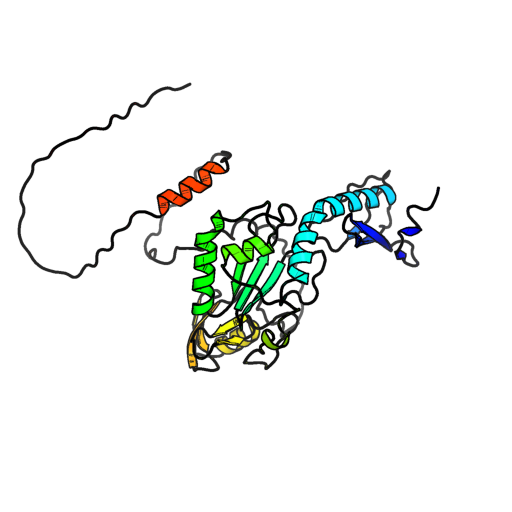5.94 221 LEU A N 1
ATOM 1766 C CA . LEU A 1 221 ? 20.075 -13.196 -4.831 1.00 95.94 221 LEU A CA 1
ATOM 1767 C C . LEU A 1 221 ? 21.176 -12.903 -3.803 1.00 95.94 221 LEU A C 1
ATOM 1769 O O . LEU A 1 221 ? 22.352 -13.081 -4.114 1.00 95.94 221 LEU A O 1
ATOM 1773 N N . TYR A 1 222 ? 20.817 -12.505 -2.579 1.00 94.81 222 TYR A N 1
ATOM 1774 C CA . TYR A 1 222 ? 21.783 -12.301 -1.501 1.00 94.81 222 TYR A CA 1
ATOM 1775 C C . TYR A 1 222 ? 22.494 -13.606 -1.122 1.00 94.81 222 TYR A C 1
ATOM 1777 O O . TYR A 1 222 ? 23.725 -13.643 -1.101 1.00 94.81 222 TYR A O 1
ATOM 1785 N N . GLU A 1 223 ? 21.737 -14.686 -0.886 1.00 94.69 223 GLU A N 1
ATOM 1786 C CA . GLU A 1 223 ? 22.293 -16.004 -0.549 1.00 94.69 223 GLU A CA 1
ATOM 1787 C C . GLU A 1 223 ? 23.139 -16.593 -1.688 1.00 94.69 223 GLU A C 1
ATOM 1789 O O . GLU A 1 223 ? 24.179 -17.198 -1.429 1.00 94.69 223 GLU A O 1
ATOM 1794 N N . TRP A 1 224 ? 22.771 -16.342 -2.949 1.00 95.25 224 TRP A N 1
ATOM 1795 C CA . TRP A 1 224 ? 23.614 -16.690 -4.094 1.00 95.25 224 TRP A CA 1
ATOM 1796 C C . TRP A 1 224 ? 24.931 -15.901 -4.104 1.00 95.25 224 TRP A C 1
ATOM 1798 O O . TRP A 1 224 ? 26.014 -16.486 -4.127 1.00 95.25 224 TRP A O 1
ATOM 1808 N N . LEU A 1 225 ? 24.866 -14.565 -4.076 1.00 95.12 225 LEU A N 1
ATOM 1809 C CA . LEU A 1 225 ? 26.053 -13.725 -4.252 1.00 95.12 225 LEU A CA 1
ATOM 1810 C C . LEU A 1 225 ? 27.043 -13.863 -3.092 1.00 95.12 225 LEU A C 1
ATOM 1812 O O . LEU A 1 225 ? 28.247 -13.883 -3.342 1.00 95.12 225 LEU A O 1
ATOM 1816 N N . ARG A 1 226 ? 26.575 -14.002 -1.844 1.00 93.00 226 ARG A N 1
ATOM 1817 C CA . ARG A 1 226 ? 27.454 -14.166 -0.669 1.00 93.00 226 ARG A CA 1
ATOM 1818 C C . ARG A 1 226 ? 28.238 -15.483 -0.660 1.00 93.00 226 ARG A C 1
ATOM 1820 O O . ARG A 1 226 ? 29.234 -15.576 0.050 1.00 93.00 226 ARG A O 1
ATOM 1827 N N . ALA A 1 227 ? 27.793 -16.489 -1.418 1.00 92.88 227 ALA A N 1
ATOM 1828 C CA . ALA A 1 227 ? 28.485 -17.769 -1.554 1.00 92.88 227 ALA A CA 1
ATOM 1829 C C . ALA A 1 227 ? 29.640 -17.723 -2.576 1.00 92.88 227 ALA A C 1
ATOM 1831 O O . ALA A 1 227 ? 30.480 -18.623 -2.594 1.00 92.88 227 ALA A O 1
ATOM 1832 N N . LEU A 1 228 ? 29.710 -16.686 -3.422 1.00 92.00 228 LEU A N 1
ATOM 1833 C CA . LEU A 1 228 ? 30.724 -16.566 -4.470 1.00 92.00 228 LEU A CA 1
ATOM 1834 C C . LEU A 1 228 ? 31.978 -15.814 -3.978 1.00 92.00 228 LEU A C 1
ATOM 1836 O O . LEU A 1 228 ? 31.868 -14.675 -3.521 1.00 92.00 228 LEU A O 1
ATOM 1840 N N . PRO A 1 229 ? 33.198 -16.361 -4.160 1.00 91.00 229 PRO A N 1
ATOM 1841 C CA . PRO A 1 229 ? 34.444 -15.695 -3.759 1.00 91.00 229 PRO A CA 1
ATOM 1842 C C . PRO A 1 229 ? 34.803 -14.480 -4.637 1.00 91.00 229 PRO A C 1
ATOM 1844 O O . PRO A 1 229 ? 35.675 -13.683 -4.276 1.00 91.00 229 PRO A O 1
ATOM 1847 N N . SER A 1 230 ? 34.153 -14.321 -5.793 1.00 91.38 230 SER A N 1
ATOM 1848 C CA . SER A 1 230 ? 34.260 -13.141 -6.661 1.00 91.38 230 SER A CA 1
ATOM 1849 C C . SER A 1 230 ? 33.456 -11.942 -6.144 1.00 91.38 230 SER A C 1
ATOM 1851 O O . SER A 1 230 ? 33.819 -10.805 -6.444 1.00 91.38 230 SER A O 1
ATOM 1853 N N . SER A 1 231 ? 32.419 -12.166 -5.331 1.00 93.06 231 SER A N 1
ATOM 1854 C CA . SER A 1 231 ? 31.562 -11.098 -4.812 1.00 93.06 231 SER A CA 1
ATOM 1855 C C . SER A 1 231 ? 32.278 -10.208 -3.797 1.00 93.06 231 SER A C 1
ATOM 1857 O O . SER A 1 231 ? 33.173 -10.639 -3.064 1.00 93.06 231 SER A O 1
ATOM 1859 N N . ARG A 1 232 ? 31.872 -8.941 -3.718 1.00 93.00 232 ARG A N 1
ATOM 1860 C CA . ARG A 1 232 ? 32.340 -7.973 -2.715 1.00 93.00 232 ARG A CA 1
ATOM 1861 C C . ARG A 1 232 ? 31.134 -7.298 -2.080 1.00 93.00 232 ARG A C 1
ATOM 1863 O O . ARG A 1 232 ? 30.225 -6.892 -2.793 1.00 93.00 232 ARG A O 1
ATOM 1870 N N . GLN A 1 233 ? 31.131 -7.151 -0.761 1.00 91.38 233 GLN A N 1
ATOM 1871 C CA . GLN A 1 233 ? 30.060 -6.474 -0.032 1.00 91.38 233 GLN A CA 1
ATOM 1872 C C . GLN A 1 233 ? 30.582 -5.182 0.600 1.00 91.38 233 GLN A C 1
ATOM 1874 O O . GLN A 1 233 ? 31.668 -5.164 1.176 1.00 91.38 233 GLN A O 1
ATOM 1879 N N . SER A 1 234 ? 29.789 -4.117 0.513 1.00 90.75 234 SER A N 1
ATOM 1880 C CA . SER A 1 234 ? 29.975 -2.872 1.256 1.00 90.75 234 SER A CA 1
ATOM 1881 C C . SER A 1 234 ? 28.632 -2.480 1.863 1.00 90.75 234 SER A C 1
ATOM 1883 O O . SER A 1 234 ? 27.684 -2.184 1.138 1.00 90.75 234 SER A O 1
ATOM 1885 N N . PHE A 1 235 ? 28.528 -2.539 3.192 1.00 88.56 235 PHE A N 1
ATOM 1886 C CA . PHE A 1 235 ? 27.270 -2.378 3.931 1.00 88.56 235 PHE A CA 1
ATOM 1887 C C . PHE A 1 235 ? 26.141 -3.267 3.369 1.00 88.56 235 PHE A C 1
ATOM 1889 O O . PHE A 1 235 ? 26.202 -4.491 3.490 1.00 88.56 235 PHE A O 1
ATOM 1896 N N . ASN A 1 236 ? 25.117 -2.660 2.767 1.00 87.62 236 ASN A N 1
ATOM 1897 C CA . ASN A 1 236 ? 23.950 -3.319 2.182 1.00 87.62 236 ASN A CA 1
ATOM 1898 C C . ASN A 1 236 ? 24.027 -3.461 0.647 1.00 87.62 236 ASN A C 1
ATOM 1900 O O . ASN A 1 236 ? 23.047 -3.849 0.014 1.00 87.62 236 ASN A O 1
ATOM 1904 N N . ILE A 1 237 ? 25.176 -3.140 0.049 1.00 90.44 237 ILE A N 1
ATOM 1905 C CA . ILE A 1 237 ? 25.438 -3.242 -1.387 1.00 90.44 237 ILE A CA 1
ATOM 1906 C C . ILE A 1 237 ? 26.348 -4.446 -1.640 1.00 90.44 237 ILE A C 1
ATOM 1908 O O . ILE A 1 237 ? 27.399 -4.575 -1.006 1.00 90.44 237 ILE A O 1
ATOM 1912 N N . VAL A 1 238 ? 25.976 -5.309 -2.587 1.00 93.31 238 VAL A N 1
ATOM 1913 C CA . VAL A 1 238 ? 26.825 -6.408 -3.067 1.00 93.31 238 VAL A CA 1
ATOM 1914 C C . VAL A 1 238 ? 27.149 -6.199 -4.543 1.00 93.31 238 VAL A C 1
ATOM 1916 O O . VAL A 1 238 ? 26.271 -5.991 -5.378 1.00 93.31 238 VAL A O 1
ATOM 1919 N N . PHE A 1 239 ? 28.436 -6.275 -4.853 1.00 93.88 239 PHE A N 1
ATOM 1920 C CA . PHE A 1 239 ? 28.994 -6.299 -6.195 1.00 93.88 239 PHE A CA 1
ATOM 1921 C C . PHE A 1 239 ? 29.268 -7.756 -6.558 1.00 93.88 239 PHE A C 1
ATOM 1923 O O . PHE A 1 239 ? 29.946 -8.457 -5.804 1.00 93.88 239 PHE A O 1
ATOM 1930 N N . GLY A 1 240 ? 28.765 -8.218 -7.698 1.00 94.25 240 GLY A N 1
ATOM 1931 C CA . GLY A 1 240 ? 28.953 -9.599 -8.139 1.00 94.25 240 GLY A CA 1
ATOM 1932 C C . GLY A 1 240 ? 28.310 -9.863 -9.493 1.00 94.25 240 GLY A C 1
ATOM 1933 O O . GLY A 1 240 ? 27.717 -8.971 -10.095 1.00 94.25 240 GLY A O 1
ATOM 1934 N N . GLU A 1 241 ? 28.451 -11.081 -10.002 1.00 95.69 241 GLU A N 1
ATOM 1935 C CA . GLU A 1 241 ? 27.925 -11.453 -11.317 1.00 95.69 241 GLU A CA 1
ATOM 1936 C C . GLU A 1 241 ? 26.462 -11.899 -11.236 1.00 95.69 241 GLU A C 1
ATOM 1938 O O . GLU A 1 241 ? 26.073 -12.674 -10.363 1.00 95.69 241 GLU A O 1
ATOM 1943 N N . CYS A 1 242 ? 25.640 -11.426 -12.174 1.00 95.94 242 CYS A N 1
ATOM 1944 C CA . CYS A 1 242 ? 24.267 -11.896 -12.317 1.00 95.94 242 CYS A CA 1
ATOM 1945 C C . CYS A 1 242 ? 24.247 -13.405 -12.651 1.00 95.94 242 CYS A C 1
ATOM 1947 O O . CYS A 1 242 ? 24.910 -13.792 -13.619 1.00 95.94 242 CYS A O 1
ATOM 1949 N N . PRO A 1 243 ? 23.438 -14.235 -11.956 1.00 95.25 243 PRO A N 1
ATOM 1950 C CA . PRO A 1 243 ? 23.375 -15.682 -12.202 1.00 95.25 243 PRO A CA 1
ATOM 1951 C C . PRO A 1 243 ? 22.973 -16.072 -13.636 1.00 95.25 243 PRO A C 1
ATOM 1953 O O . PRO A 1 243 ? 23.223 -17.197 -14.049 1.00 95.25 243 PRO A O 1
ATOM 1956 N N . TYR A 1 244 ? 22.337 -15.160 -14.381 1.00 94.06 244 TYR A N 1
ATOM 1957 C CA . TYR A 1 244 ? 21.772 -15.419 -15.712 1.00 94.06 244 TYR A CA 1
ATOM 1958 C C . TYR A 1 244 ? 22.695 -15.022 -16.864 1.00 94.06 244 TYR A C 1
ATOM 1960 O O . TYR A 1 244 ? 22.868 -15.779 -17.813 1.00 94.06 244 TYR A O 1
ATOM 1968 N N . CYS A 1 245 ? 23.261 -13.813 -16.814 1.00 95.88 245 CYS A N 1
ATOM 1969 C CA . CYS A 1 245 ? 24.032 -13.246 -17.926 1.00 95.88 245 CYS A CA 1
ATOM 1970 C C . CYS A 1 245 ? 25.537 -13.120 -17.641 1.00 95.88 245 CYS A C 1
ATOM 1972 O O . CYS A 1 245 ? 26.273 -12.604 -18.488 1.00 95.88 245 CYS A O 1
ATOM 1974 N N . SER A 1 246 ? 25.986 -13.526 -16.445 1.00 95.12 246 SER A N 1
ATOM 1975 C CA . SER A 1 246 ? 27.377 -13.421 -15.968 1.00 95.12 246 SER A CA 1
ATOM 1976 C C . SER A 1 246 ? 27.974 -12.012 -16.094 1.00 95.12 246 SER A C 1
ATOM 1978 O O . SER A 1 246 ? 29.184 -11.833 -16.223 1.00 95.12 246 SER A O 1
ATOM 1980 N N . LYS A 1 247 ? 27.129 -10.972 -16.100 1.00 95.12 247 LYS A N 1
ATOM 1981 C CA . LYS A 1 247 ? 27.573 -9.575 -16.064 1.00 95.12 247 LYS A CA 1
ATOM 1982 C C . LYS A 1 247 ? 27.675 -9.102 -14.629 1.00 95.12 247 LYS A C 1
ATOM 1984 O O . LYS A 1 247 ? 26.775 -9.351 -13.828 1.00 95.12 247 LYS A O 1
ATOM 1989 N N . VAL A 1 248 ? 28.767 -8.401 -14.336 1.00 92.88 248 VAL A N 1
ATOM 1990 C CA . VAL A 1 248 ? 28.971 -7.729 -13.054 1.00 92.88 248 VAL A CA 1
ATOM 1991 C C . VAL A 1 248 ? 27.881 -6.675 -12.875 1.00 92.88 248 VAL A C 1
ATOM 1993 O O . VAL A 1 248 ? 27.693 -5.812 -13.732 1.00 92.88 248 VAL A O 1
ATOM 1996 N N . GLY A 1 249 ? 27.164 -6.771 -11.764 1.00 90.06 249 GLY A N 1
ATOM 1997 C CA . GLY A 1 249 ? 26.134 -5.839 -11.338 1.00 90.06 249 GLY A CA 1
ATOM 1998 C C . GLY A 1 249 ? 26.417 -5.294 -9.942 1.00 90.06 249 GLY A C 1
ATOM 1999 O O . GLY A 1 249 ? 27.227 -5.831 -9.182 1.00 90.06 249 GLY A O 1
ATOM 2000 N N . VAL A 1 250 ? 25.716 -4.211 -9.624 1.00 90.56 250 VAL A N 1
ATOM 2001 C CA . VAL A 1 250 ? 25.612 -3.645 -8.279 1.00 90.56 250 VAL A CA 1
ATOM 2002 C C . VAL A 1 250 ? 24.192 -3.923 -7.804 1.00 90.56 250 VAL A C 1
ATOM 2004 O O . VAL A 1 250 ? 23.243 -3.539 -8.488 1.00 90.56 250 VAL A O 1
ATOM 2007 N N . PHE A 1 251 ? 24.054 -4.604 -6.670 1.00 90.69 251 PHE A N 1
ATOM 2008 C CA . PHE A 1 251 ? 22.770 -5.012 -6.102 1.00 90.69 251 PHE A CA 1
ATOM 2009 C C . PHE A 1 251 ? 22.620 -4.414 -4.704 1.00 90.69 251 PHE A C 1
ATOM 2011 O O . PHE A 1 251 ? 23.543 -4.498 -3.891 1.00 90.69 251 PHE A O 1
ATOM 2018 N N . VAL A 1 252 ? 21.477 -3.781 -4.437 1.00 88.19 252 VAL A N 1
ATOM 2019 C CA . VAL A 1 252 ? 21.217 -3.042 -3.195 1.00 88.19 252 VAL A CA 1
ATOM 2020 C C . VAL A 1 252 ? 20.122 -3.760 -2.424 1.00 88.19 252 VAL A C 1
ATOM 2022 O O . VAL A 1 252 ? 18.975 -3.818 -2.860 1.00 88.19 252 VAL A O 1
ATOM 2025 N N . PHE A 1 253 ? 20.479 -4.296 -1.264 1.00 87.38 253 PHE A N 1
ATOM 2026 C CA . PHE A 1 253 ? 19.568 -5.033 -0.398 1.00 87.38 253 PHE A CA 1
ATOM 2027 C C . PHE A 1 253 ? 19.024 -4.096 0.681 1.00 87.38 253 PHE A C 1
ATOM 2029 O O . PHE A 1 253 ? 19.752 -3.260 1.223 1.00 87.38 253 PHE A O 1
ATOM 2036 N N . HIS A 1 254 ? 17.742 -4.217 1.010 1.00 79.50 254 HIS A N 1
ATOM 2037 C CA . HIS A 1 254 ? 17.129 -3.428 2.078 1.00 79.50 254 HIS A CA 1
ATOM 2038 C C . HIS A 1 254 ? 17.150 -4.228 3.393 1.00 79.50 254 HIS A C 1
ATOM 2040 O O . HIS A 1 254 ? 17.303 -5.449 3.395 1.00 79.50 254 HIS A O 1
ATOM 2046 N N . LYS A 1 255 ? 17.073 -3.564 4.556 1.00 56.47 255 LYS A N 1
ATOM 2047 C CA . LYS A 1 255 ? 17.114 -4.284 5.844 1.00 56.47 255 LYS A CA 1
ATOM 2048 C C . LYS A 1 255 ? 15.864 -5.162 5.990 1.00 56.47 255 LYS A C 1
ATOM 2050 O O . LYS A 1 255 ? 14.753 -4.664 5.878 1.00 56.47 255 LYS A O 1
ATOM 2055 N N . GLY A 1 256 ? 16.075 -6.450 6.261 1.00 51.28 256 GLY A N 1
ATOM 2056 C CA . GLY A 1 256 ? 15.018 -7.469 6.352 1.00 51.28 256 GLY A CA 1
ATOM 2057 C C . GLY A 1 256 ? 15.454 -8.851 5.852 1.00 51.28 256 GLY A C 1
ATOM 2058 O O . GLY A 1 256 ? 14.906 -9.857 6.280 1.00 51.28 256 GLY A O 1
ATOM 2059 N N . VAL A 1 257 ? 16.507 -8.923 5.028 1.00 44.47 257 VAL A N 1
ATOM 2060 C CA . VAL A 1 257 ? 16.990 -10.144 4.340 1.00 44.47 257 VAL A CA 1
ATOM 2061 C C . VAL A 1 257 ? 17.714 -11.152 5.267 1.00 44.47 257 VAL A C 1
ATOM 2063 O O . VAL A 1 257 ? 18.508 -11.976 4.822 1.00 44.47 257 VAL A O 1
ATOM 2066 N N . HIS A 1 258 ? 17.453 -11.137 6.578 1.00 36.09 258 HIS A N 1
ATOM 2067 C CA . HIS A 1 258 ? 17.925 -12.206 7.462 1.00 36.09 258 HIS A CA 1
ATOM 2068 C C . HIS A 1 258 ? 17.035 -13.441 7.300 1.00 36.09 258 HIS A C 1
ATOM 2070 O O . HIS A 1 258 ? 15.999 -13.581 7.946 1.00 36.09 258 HIS A O 1
ATOM 2076 N N . CYS A 1 259 ? 17.476 -14.340 6.421 1.00 31.81 259 CYS A N 1
ATOM 2077 C CA . CYS A 1 259 ? 16.856 -15.635 6.180 1.00 31.81 259 CYS A CA 1
ATOM 2078 C C . CYS A 1 259 ? 16.670 -16.411 7.500 1.00 31.81 259 CYS A C 1
ATOM 2080 O O . CYS A 1 259 ? 17.641 -16.714 8.196 1.00 31.81 259 CYS A O 1
ATOM 2082 N N . SER A 1 260 ? 15.421 -16.754 7.837 1.00 31.30 260 SER A N 1
ATOM 2083 C CA . SER A 1 260 ? 15.032 -17.408 9.102 1.00 31.30 260 SER A CA 1
ATOM 2084 C C . SER A 1 260 ? 15.366 -18.911 9.165 1.00 31.30 260 SER A C 1
ATOM 2086 O O . SER A 1 260 ? 14.690 -19.681 9.847 1.00 31.30 260 SER A O 1
ATOM 2088 N N . LEU A 1 261 ? 16.433 -19.349 8.494 1.00 33.59 261 LEU A N 1
ATOM 2089 C CA . LEU A 1 261 ? 16.925 -20.730 8.508 1.00 33.59 261 LEU A CA 1
ATOM 2090 C C . LEU A 1 261 ? 17.968 -20.950 9.617 1.00 33.59 261 LEU A C 1
ATOM 2092 O O . LEU A 1 261 ? 19.120 -21.279 9.354 1.00 33.59 261 LEU A O 1
ATOM 2096 N N . ASN A 1 262 ? 17.530 -20.745 10.867 1.00 25.08 262 ASN A N 1
ATOM 2097 C CA . ASN A 1 262 ? 17.894 -21.543 12.052 1.00 25.08 262 ASN A CA 1
ATOM 2098 C C . ASN A 1 262 ? 17.224 -20.970 13.316 1.00 25.08 262 ASN A C 1
ATOM 2100 O O . ASN A 1 262 ? 17.736 -20.050 13.955 1.00 25.08 262 ASN A O 1
ATOM 2104 N N . ARG A 1 263 ? 16.081 -21.542 13.724 1.00 30.25 263 ARG A N 1
ATOM 2105 C CA . ARG A 1 263 ? 15.497 -21.276 15.050 1.00 30.25 263 ARG A CA 1
ATOM 2106 C C . ARG A 1 263 ? 16.197 -22.108 16.125 1.00 30.25 263 ARG A C 1
ATOM 2108 O O . ARG A 1 263 ? 15.871 -23.278 16.296 1.00 30.25 263 ARG A O 1
ATOM 2115 N N . THR A 1 264 ? 17.007 -21.460 16.957 1.00 25.11 264 THR A N 1
ATOM 2116 C CA . THR A 1 264 ? 17.239 -21.892 18.347 1.00 25.11 264 THR A CA 1
ATOM 2117 C C . THR A 1 264 ? 17.265 -20.679 19.275 1.00 25.11 264 THR A C 1
ATOM 2119 O O . THR A 1 264 ? 18.142 -19.834 19.152 1.00 25.11 264 THR A O 1
ATOM 2122 N N . HIS A 1 265 ? 16.277 -20.614 20.175 1.00 26.67 265 HIS A N 1
ATOM 2123 C CA . HIS A 1 265 ? 16.196 -19.817 21.411 1.00 26.67 265 HIS A CA 1
ATOM 2124 C C . HIS A 1 265 ? 17.230 -18.689 21.641 1.00 26.67 265 HIS A C 1
ATOM 2126 O O . HIS A 1 265 ? 18.363 -18.956 22.027 1.00 26.67 265 HIS A O 1
ATOM 2132 N N . SER A 1 266 ? 16.771 -17.433 21.672 1.00 22.95 266 SER A N 1
ATOM 2133 C CA . SER A 1 266 ? 16.468 -16.759 22.951 1.00 22.95 266 SER A CA 1
ATOM 2134 C C . SER A 1 266 ? 15.866 -15.366 22.725 1.00 22.95 266 SER A C 1
ATOM 2136 O O . SER A 1 266 ? 16.291 -14.620 21.848 1.00 22.95 266 SER A O 1
ATOM 2138 N N . SER A 1 267 ? 14.872 -15.008 23.530 1.00 27.20 267 SER A N 1
ATOM 2139 C CA . SER A 1 267 ? 14.237 -13.689 23.553 1.00 27.20 267 SER A CA 1
ATOM 2140 C C . SER A 1 267 ? 15.112 -12.639 24.241 1.00 27.20 267 SER A C 1
ATOM 2142 O O . SER A 1 267 ? 15.502 -12.875 25.380 1.00 27.20 267 SER A O 1
ATOM 2144 N N . TYR A 1 268 ? 15.261 -11.445 23.655 1.00 24.47 268 TYR A N 1
ATOM 2145 C CA . TYR A 1 268 ? 15.350 -10.194 24.424 1.00 24.47 268 TYR A CA 1
ATOM 2146 C C . TYR A 1 268 ? 14.727 -9.020 23.660 1.00 24.47 268 TYR A C 1
ATOM 2148 O O . TYR A 1 268 ? 14.941 -8.843 22.463 1.00 24.47 268 TYR A O 1
ATOM 2156 N N . LEU A 1 269 ? 13.939 -8.224 24.384 1.00 27.31 269 LEU A N 1
ATOM 2157 C CA . LEU A 1 269 ? 13.357 -6.967 23.921 1.00 27.31 269 LEU A CA 1
ATOM 2158 C C . LEU A 1 269 ? 14.449 -5.899 23.798 1.00 27.31 269 LEU A C 1
ATOM 2160 O O . LEU A 1 269 ? 15.148 -5.639 24.775 1.00 27.31 269 LEU A O 1
ATOM 2164 N N . ILE A 1 270 ? 14.509 -5.196 22.665 1.00 24.98 270 ILE A N 1
ATOM 2165 C CA . ILE A 1 270 ? 15.071 -3.841 22.611 1.00 24.98 270 ILE A CA 1
ATOM 2166 C C . ILE A 1 270 ? 14.056 -2.940 21.908 1.00 24.98 270 ILE A C 1
ATOM 2168 O O . ILE A 1 270 ? 13.838 -3.028 20.704 1.00 24.98 270 ILE A O 1
ATOM 2172 N N . SER A 1 271 ? 13.424 -2.078 22.700 1.00 29.58 271 SER A N 1
ATOM 2173 C CA . SER A 1 271 ? 12.614 -0.959 22.220 1.00 29.58 271 SER A CA 1
ATOM 2174 C C . SER A 1 271 ? 13.542 0.163 21.758 1.00 29.58 271 SER A C 1
ATOM 2176 O O . SER A 1 271 ? 14.328 0.657 22.568 1.00 29.58 271 SER A O 1
ATOM 2178 N N . THR A 1 272 ? 13.383 0.649 20.527 1.00 27.05 272 THR A N 1
ATOM 2179 C CA . THR A 1 272 ? 13.995 1.911 20.080 1.00 27.05 272 THR A CA 1
ATOM 2180 C C . THR A 1 272 ? 13.030 2.757 19.252 1.00 27.05 272 THR A C 1
ATOM 2182 O O . THR A 1 272 ? 13.006 2.723 18.023 1.00 27.05 272 THR A O 1
ATOM 2185 N N . ASN A 1 273 ? 12.298 3.631 19.949 1.00 28.69 273 ASN A N 1
ATOM 2186 C CA . ASN A 1 273 ? 11.926 4.932 19.392 1.00 28.69 273 ASN A CA 1
ATOM 2187 C C . ASN A 1 273 ? 13.215 5.662 18.978 1.00 28.69 273 ASN A C 1
ATOM 2189 O O . ASN A 1 273 ? 13.864 6.214 19.859 1.00 28.69 273 ASN A O 1
ATOM 2193 N N . LEU A 1 274 ? 13.607 5.624 17.695 1.00 27.45 274 LEU A N 1
ATOM 2194 C CA . LEU A 1 274 ? 14.655 6.487 17.103 1.00 27.45 274 LEU A CA 1
ATOM 2195 C C . LEU A 1 274 ? 14.767 6.356 15.560 1.00 27.45 274 LEU A C 1
ATOM 2197 O O . LEU A 1 274 ? 15.856 6.398 14.999 1.00 27.45 274 LEU A O 1
ATOM 2201 N N . TYR A 1 275 ? 13.641 6.234 14.847 1.00 27.08 275 TYR A N 1
ATOM 2202 C CA . TYR A 1 275 ? 13.602 6.309 13.374 1.00 27.08 275 TYR A CA 1
ATOM 2203 C C . TYR A 1 275 ? 12.525 7.291 12.901 1.00 27.08 275 TYR A C 1
ATOM 2205 O O . TYR A 1 275 ? 11.434 6.903 12.495 1.00 27.08 275 TYR A O 1
ATOM 2213 N N . ARG A 1 276 ? 12.835 8.592 12.973 1.00 30.52 276 ARG A N 1
ATOM 2214 C CA . ARG A 1 276 ? 12.023 9.661 12.356 1.00 30.52 276 ARG A CA 1
ATOM 2215 C C . ARG A 1 276 ? 12.837 10.835 11.788 1.00 30.52 276 ARG A C 1
ATOM 2217 O O . ARG A 1 276 ? 12.298 11.916 11.597 1.00 30.52 276 ARG A O 1
ATOM 2224 N N . ALA A 1 277 ? 14.129 10.621 11.521 1.00 27.66 277 ALA A N 1
ATOM 2225 C CA . ALA A 1 277 ? 15.048 11.672 11.070 1.00 27.66 277 ALA A CA 1
ATOM 2226 C C . ALA A 1 277 ? 16.155 11.170 10.113 1.00 27.66 277 ALA A C 1
ATOM 2228 O O . ALA A 1 277 ? 17.289 11.618 10.219 1.00 27.66 277 ALA A O 1
ATOM 2229 N N . PHE A 1 278 ? 15.862 10.226 9.202 1.00 26.22 278 PHE A N 1
ATOM 2230 C CA . PHE A 1 278 ? 16.854 9.717 8.229 1.00 26.22 278 PHE A CA 1
ATOM 2231 C C . PHE A 1 278 ? 16.269 9.234 6.871 1.00 26.22 278 PHE A C 1
ATOM 2233 O O . PHE A 1 278 ? 16.818 8.316 6.273 1.00 26.22 278 PHE A O 1
ATOM 2240 N N . SER A 1 279 ? 15.199 9.861 6.345 1.00 30.41 279 SER A N 1
ATOM 2241 C CA . SER A 1 279 ? 14.703 9.607 4.959 1.00 30.41 279 SER A CA 1
ATOM 2242 C C . SER A 1 279 ? 14.879 10.789 3.982 1.00 30.41 279 SER A C 1
ATOM 2244 O O . SER A 1 279 ? 14.326 10.781 2.892 1.00 30.41 279 SER A O 1
ATOM 2246 N N . LEU A 1 280 ? 15.655 11.826 4.341 1.00 29.59 280 LEU A N 1
ATOM 2247 C CA . LEU A 1 280 ? 15.823 13.041 3.511 1.00 29.59 280 LEU A CA 1
ATOM 2248 C C . LEU A 1 280 ? 17.285 13.462 3.251 1.00 29.59 280 LEU A C 1
ATOM 2250 O O . LEU A 1 280 ? 17.528 14.552 2.750 1.00 29.59 280 LEU A O 1
ATOM 2254 N N . HIS A 1 281 ? 18.269 12.603 3.544 1.00 28.61 281 HIS A N 1
ATOM 2255 C CA . HIS A 1 281 ? 19.699 12.905 3.339 1.00 28.61 281 HIS A CA 1
ATOM 2256 C C . HIS A 1 281 ? 20.490 11.736 2.720 1.00 28.61 281 HIS A C 1
ATOM 2258 O O . HIS A 1 281 ? 21.507 11.303 3.249 1.00 28.61 281 HIS A O 1
ATOM 2264 N N . CYS A 1 282 ? 20.028 11.227 1.572 1.00 27.30 282 CYS A N 1
ATOM 2265 C CA . CYS A 1 282 ? 20.788 10.268 0.753 1.00 27.30 282 CYS A CA 1
ATOM 2266 C C . CYS A 1 282 ? 20.664 10.529 -0.762 1.00 27.30 282 CYS A C 1
ATOM 2268 O O . CYS A 1 282 ? 20.506 9.613 -1.564 1.00 27.30 282 CYS A O 1
ATOM 2270 N N . ILE A 1 283 ? 20.800 11.794 -1.165 1.00 32.72 283 ILE A N 1
ATOM 2271 C CA . ILE A 1 283 ? 21.242 12.159 -2.517 1.00 32.72 283 ILE A CA 1
ATOM 2272 C C . ILE A 1 283 ? 22.489 13.033 -2.344 1.00 32.72 283 ILE A C 1
ATOM 2274 O O . ILE A 1 283 ? 22.443 14.011 -1.610 1.00 32.72 283 ILE A O 1
ATOM 2278 N N . GLN A 1 284 ? 23.586 12.641 -3.007 1.00 33.47 284 GLN A N 1
ATOM 2279 C CA . GLN A 1 284 ? 24.919 13.272 -2.978 1.00 33.47 284 GLN A CA 1
ATOM 2280 C C . GLN A 1 284 ? 25.612 13.347 -1.599 1.00 33.47 284 GLN A C 1
ATOM 2282 O O . GLN A 1 284 ? 25.386 14.276 -0.843 1.00 33.47 284 GLN A O 1
ATOM 2287 N N . PHE A 1 285 ? 26.547 12.422 -1.332 1.00 25.91 285 PHE A N 1
ATOM 2288 C CA . PHE A 1 285 ? 27.916 12.720 -0.847 1.00 25.91 285 PHE A CA 1
ATOM 2289 C C . PHE A 1 285 ? 28.738 11.418 -0.741 1.00 25.91 285 PHE A C 1
ATOM 2291 O O . PHE A 1 285 ? 28.805 10.778 0.302 1.00 25.91 285 PHE A O 1
ATOM 2298 N N . PHE A 1 286 ? 29.379 11.013 -1.843 1.00 25.25 286 PHE A N 1
ATOM 2299 C CA . PHE A 1 286 ? 30.430 9.983 -1.831 1.00 25.25 286 PHE A CA 1
ATOM 2300 C C . PHE A 1 286 ? 31.553 10.342 -2.816 1.00 25.25 286 PHE A C 1
ATOM 2302 O O . PHE A 1 286 ? 31.748 9.719 -3.856 1.00 25.25 286 PHE A O 1
ATOM 2309 N N . SER A 1 287 ? 32.291 11.401 -2.482 1.00 30.08 287 SER A N 1
ATOM 2310 C CA . SER A 1 287 ? 33.647 11.658 -2.975 1.00 30.08 287 SER A CA 1
ATOM 2311 C C . SER A 1 287 ? 34.342 12.630 -2.018 1.00 30.08 287 SER A C 1
ATOM 2313 O O . SER A 1 287 ? 33.699 13.558 -1.538 1.00 30.08 287 SER A O 1
ATOM 2315 N N . CYS A 1 288 ? 35.633 12.408 -1.751 1.00 25.62 288 CYS A N 1
ATOM 2316 C CA . CYS A 1 288 ? 36.478 13.158 -0.808 1.00 25.62 288 CYS A CA 1
ATOM 2317 C C . CYS A 1 288 ? 35.985 13.248 0.652 1.00 25.62 288 CYS A C 1
ATOM 2319 O O . CYS A 1 288 ? 35.324 14.208 1.025 1.00 25.62 288 CYS A O 1
ATOM 2321 N N . CYS A 1 289 ? 36.456 12.325 1.502 1.00 24.20 289 CYS A N 1
ATOM 2322 C CA . CYS A 1 289 ? 37.157 12.696 2.746 1.00 24.20 289 CYS A CA 1
ATOM 2323 C C . CYS A 1 289 ? 37.855 11.487 3.397 1.00 24.20 289 CYS A C 1
ATOM 2325 O O . CYS A 1 289 ? 37.451 10.971 4.433 1.00 24.20 289 CYS A O 1
ATOM 2327 N N . SER A 1 290 ? 38.956 11.046 2.789 1.00 27.92 290 SER A N 1
ATOM 2328 C CA . SER A 1 290 ? 39.993 10.277 3.483 1.00 27.92 290 SER A CA 1
ATOM 2329 C C . SER A 1 290 ? 41.194 11.199 3.696 1.00 27.92 290 SER A C 1
ATOM 2331 O O . SER A 1 290 ? 42.109 11.178 2.876 1.00 27.92 290 SER A O 1
ATOM 2333 N N . LEU A 1 291 ? 41.100 12.068 4.713 1.00 28.44 291 LEU A N 1
ATOM 2334 C CA . LEU A 1 291 ? 42.131 12.934 5.323 1.00 28.44 291 LEU A CA 1
ATOM 2335 C C . LEU A 1 291 ? 41.423 14.100 6.039 1.00 28.44 291 LEU A C 1
ATOM 2337 O O . LEU A 1 291 ? 41.108 15.098 5.400 1.00 28.44 291 LEU A O 1
ATOM 2341 N N . CYS A 1 292 ? 41.152 13.933 7.337 1.00 24.14 292 CYS A N 1
ATOM 2342 C CA . CYS A 1 292 ? 41.198 14.963 8.389 1.00 24.14 292 CYS A CA 1
ATOM 2343 C C . CYS A 1 292 ? 40.637 14.362 9.685 1.00 24.14 292 CYS A C 1
ATOM 2345 O O . CYS A 1 292 ? 39.435 14.403 9.940 1.00 24.14 292 CYS A O 1
ATOM 2347 N N . ASP A 1 293 ? 41.531 13.802 10.498 1.00 22.58 293 ASP A N 1
ATOM 2348 C CA . ASP A 1 293 ? 41.300 13.731 11.939 1.00 22.58 293 ASP A CA 1
ATOM 2349 C C . ASP A 1 293 ? 41.271 15.148 12.536 1.00 22.58 293 ASP A C 1
ATOM 2351 O O . ASP A 1 293 ? 41.925 16.054 12.014 1.00 22.58 293 ASP A O 1
ATOM 2355 N N . ALA A 1 294 ? 40.626 15.243 13.704 1.00 25.25 294 ALA A N 1
ATOM 2356 C CA . ALA A 1 294 ? 40.793 16.237 14.771 1.00 25.25 294 ALA A CA 1
ATOM 2357 C C . ALA A 1 294 ? 39.631 17.216 15.040 1.00 25.25 294 ALA A C 1
ATOM 2359 O O . ALA A 1 294 ? 39.157 17.947 14.180 1.00 25.25 294 ALA A O 1
ATOM 2360 N N . GLN A 1 295 ? 39.327 17.273 16.343 1.00 23.89 295 GLN A N 1
ATOM 2361 C CA . GLN A 1 295 ? 38.670 18.340 17.105 1.00 23.89 295 GLN A CA 1
ATOM 2362 C C . GLN A 1 295 ? 37.148 18.513 16.965 1.00 23.89 295 GLN A C 1
ATOM 2364 O O . GLN A 1 295 ? 36.605 19.216 16.123 1.00 23.89 295 GLN A O 1
ATOM 2369 N N . SER A 1 296 ? 36.487 17.906 17.951 1.00 24.14 296 SER A N 1
ATOM 2370 C CA . SER A 1 296 ? 35.207 18.311 18.522 1.00 24.14 296 SER A CA 1
ATOM 2371 C C . SER A 1 296 ? 35.195 19.768 18.990 1.00 24.14 296 SER A C 1
ATOM 2373 O O . SER A 1 296 ? 36.096 20.164 19.729 1.00 24.14 296 SER A O 1
ATOM 2375 N N . GLU A 1 297 ? 34.094 20.478 18.752 1.00 23.75 297 GLU A N 1
ATOM 2376 C CA . GLU A 1 297 ? 33.638 21.550 19.641 1.00 23.75 297 GLU A CA 1
ATOM 2377 C C . GLU A 1 297 ? 32.103 21.625 19.644 1.00 23.75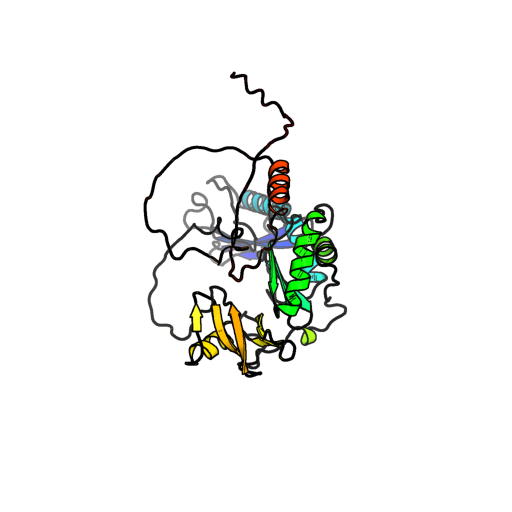 297 GLU A C 1
ATOM 2379 O O . GLU A 1 297 ? 31.447 21.289 18.657 1.00 23.75 297 GLU A O 1
ATOM 2384 N N . VAL A 1 298 ? 31.531 21.976 20.797 1.00 24.84 298 VAL A N 1
ATOM 2385 C CA . VAL A 1 298 ? 30.086 21.947 21.079 1.00 24.84 298 VAL A CA 1
ATOM 2386 C C . VAL A 1 298 ? 29.573 23.378 21.159 1.00 24.84 298 VAL A C 1
ATOM 2388 O O . VAL A 1 298 ? 30.111 24.157 21.940 1.00 24.84 298 VAL A O 1
ATOM 2391 N N . PHE A 1 299 ? 28.500 23.701 20.434 1.00 22.91 299 PHE A N 1
ATOM 2392 C CA . PHE A 1 299 ? 27.728 24.924 20.659 1.00 22.91 299 PHE A CA 1
ATOM 2393 C C . PHE A 1 299 ? 26.219 24.671 20.570 1.00 22.91 299 PHE A C 1
ATOM 2395 O O . PHE A 1 299 ? 25.739 23.957 19.693 1.00 22.91 299 PHE A O 1
ATOM 2402 N N . ASP A 1 300 ? 25.504 25.265 21.523 1.00 21.27 300 ASP A N 1
ATOM 2403 C CA . ASP A 1 300 ? 24.069 25.115 21.779 1.00 21.27 300 ASP A CA 1
ATOM 2404 C C . ASP A 1 300 ? 23.245 26.303 21.236 1.00 21.27 300 ASP A C 1
ATOM 2406 O O . ASP A 1 300 ? 23.789 27.374 20.960 1.00 21.27 300 ASP A O 1
ATOM 2410 N N . THR A 1 301 ? 21.910 26.147 21.262 1.00 24.45 301 THR A N 1
ATOM 2411 C CA . THR A 1 301 ? 20.842 27.173 21.074 1.00 24.45 301 THR A CA 1
ATOM 2412 C C . THR A 1 301 ? 20.431 27.550 19.626 1.00 24.45 301 THR A C 1
ATOM 2414 O O . THR A 1 301 ? 21.189 27.334 18.687 1.00 24.45 301 THR A O 1
ATOM 2417 N N . PRO A 1 302 ? 19.226 28.133 19.410 1.00 28.02 302 PRO A N 1
AT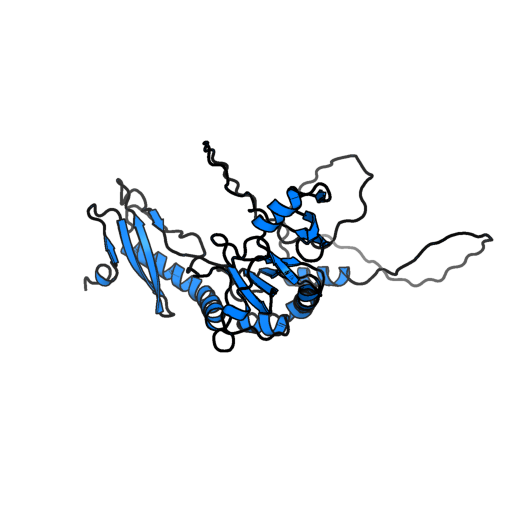OM 2418 C CA . PRO A 1 302 ? 17.920 27.563 19.773 1.00 28.02 302 PRO A CA 1
ATOM 2419 C C . PRO A 1 302 ? 16.881 27.619 18.614 1.00 28.02 302 PRO A C 1
ATOM 2421 O O . PRO A 1 302 ? 17.155 28.095 17.517 1.00 28.02 302 PRO A O 1
ATOM 2424 N N . TYR A 1 303 ? 15.656 27.142 18.877 1.00 27.55 303 TYR A N 1
ATOM 2425 C CA . TYR A 1 303 ? 14.519 27.087 17.937 1.00 27.55 303 TYR A CA 1
ATOM 2426 C C . TYR A 1 303 ? 14.247 28.386 17.146 1.00 27.55 303 TYR A C 1
ATOM 2428 O O . TYR A 1 303 ? 13.977 29.432 17.736 1.00 27.55 303 TYR A O 1
ATOM 2436 N N . LEU A 1 304 ? 14.129 28.261 15.818 1.00 24.61 304 LEU A N 1
ATOM 2437 C CA . LEU A 1 304 ? 13.451 29.216 14.933 1.00 24.61 304 LEU A CA 1
ATOM 2438 C C . LEU A 1 304 ? 12.483 28.467 14.006 1.00 24.61 304 LEU A C 1
ATOM 2440 O O . LEU A 1 304 ? 12.863 27.511 13.332 1.00 24.61 304 LEU A O 1
ATOM 2444 N N . SER A 1 305 ? 11.220 28.895 13.973 1.00 28.30 305 SER A N 1
ATOM 2445 C CA . SER A 1 305 ? 10.195 28.330 13.090 1.00 28.30 305 SER A CA 1
ATOM 2446 C C . SER A 1 305 ? 10.336 28.885 11.670 1.00 28.30 305 SER A C 1
ATOM 2448 O O . SER A 1 305 ? 10.123 30.080 11.458 1.00 28.30 305 SER A O 1
ATOM 2450 N N . PHE A 1 306 ? 10.643 28.027 10.696 1.00 25.91 306 PHE A N 1
ATOM 2451 C CA . PHE A 1 306 ? 10.682 28.409 9.282 1.00 25.91 306 PHE A CA 1
ATOM 2452 C C . PHE A 1 306 ? 9.301 28.320 8.630 1.00 25.91 306 PHE A C 1
ATOM 2454 O O . PHE A 1 306 ? 8.564 27.356 8.829 1.00 25.91 306 PHE A O 1
ATOM 2461 N N . ASN A 1 307 ? 8.963 29.335 7.833 1.00 29.00 307 ASN A N 1
ATOM 2462 C CA . ASN A 1 307 ? 7.692 29.413 7.122 1.00 29.00 307 ASN A CA 1
ATOM 2463 C C . ASN A 1 307 ? 7.843 28.876 5.685 1.00 29.00 307 ASN A C 1
ATOM 2465 O O . ASN A 1 307 ? 8.863 29.097 5.030 1.00 29.00 307 ASN A O 1
ATOM 2469 N N . GLN A 1 308 ? 6.818 28.180 5.190 1.00 34.81 308 GLN A N 1
ATOM 2470 C CA . GLN A 1 308 ? 6.903 27.194 4.100 1.00 34.81 308 GLN A CA 1
ATOM 2471 C C . GLN A 1 308 ? 7.438 27.739 2.760 1.00 34.81 308 GLN A C 1
ATOM 2473 O O . GLN A 1 308 ? 7.969 26.978 1.957 1.00 34.81 308 GLN A O 1
ATOM 2478 N N . ARG A 1 309 ? 7.349 29.055 2.519 1.00 28.84 309 ARG A N 1
ATOM 2479 C CA . ARG A 1 309 ? 7.844 29.695 1.287 1.00 28.84 309 ARG A CA 1
ATOM 2480 C C . ARG A 1 309 ? 9.378 29.795 1.219 1.00 28.84 309 ARG A C 1
ATOM 2482 O O . ARG A 1 309 ? 9.925 29.651 0.137 1.00 28.84 309 ARG A O 1
ATOM 2489 N N . GLN A 1 310 ? 10.075 29.959 2.348 1.00 31.48 310 GLN A N 1
ATOM 2490 C CA . GLN A 1 310 ? 11.543 30.115 2.362 1.00 31.48 310 GLN A CA 1
ATOM 2491 C C . GLN A 1 310 ? 12.307 28.810 2.083 1.00 31.48 310 GLN A C 1
ATOM 2493 O O . GLN A 1 310 ? 13.467 28.852 1.684 1.00 31.48 310 GLN A O 1
ATOM 2498 N N . PHE A 1 311 ? 11.665 27.652 2.272 1.00 32.19 311 PHE A N 1
ATOM 2499 C CA . PHE A 1 311 ? 12.277 26.353 1.982 1.00 32.19 311 PHE A CA 1
ATOM 2500 C C . PHE A 1 311 ? 12.483 26.137 0.472 1.00 32.19 311 PHE A C 1
ATOM 2502 O O . PHE A 1 311 ? 13.502 25.588 0.064 1.00 32.19 311 PHE A O 1
ATOM 2509 N N . TYR A 1 312 ? 11.552 26.618 -0.360 1.00 34.72 312 TYR A N 1
ATOM 2510 C CA . TYR A 1 312 ? 11.632 26.473 -1.817 1.00 34.72 312 TYR A CA 1
ATOM 2511 C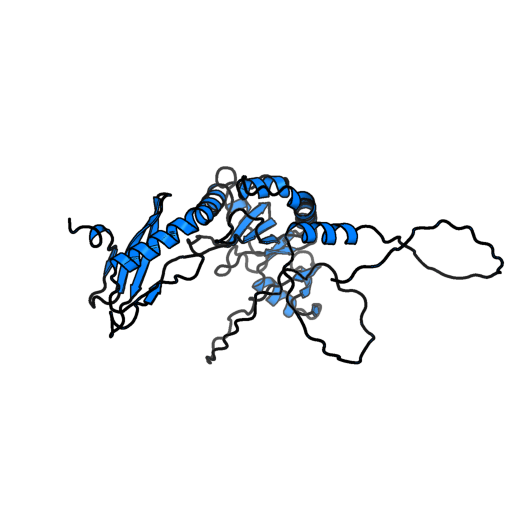 C . TYR A 1 312 ? 12.722 27.353 -2.447 1.00 34.72 312 TYR A C 1
ATOM 2513 O O . TYR A 1 312 ? 13.449 26.879 -3.318 1.00 34.72 312 TYR A O 1
ATOM 2521 N N . ASP A 1 313 ? 12.897 28.590 -1.970 1.00 29.80 313 ASP A N 1
ATOM 2522 C CA . ASP A 1 313 ? 13.922 29.502 -2.501 1.00 29.80 313 ASP A CA 1
ATOM 2523 C C . ASP A 1 313 ? 15.352 28.997 -2.203 1.00 29.80 313 ASP A C 1
ATOM 2525 O O . ASP A 1 313 ? 16.225 29.041 -3.071 1.00 29.80 313 ASP A O 1
ATOM 2529 N N . PHE A 1 314 ? 15.588 28.428 -1.011 1.00 29.38 314 PHE A N 1
ATOM 2530 C CA . PHE A 1 314 ? 16.898 27.884 -0.612 1.00 29.38 314 PHE A CA 1
ATOM 2531 C C . PHE A 1 314 ? 17.339 26.673 -1.456 1.00 29.38 314 PHE A C 1
ATOM 2533 O O . PHE A 1 314 ? 18.523 26.514 -1.774 1.00 29.38 314 PHE A O 1
ATOM 2540 N N . VAL A 1 315 ? 16.385 25.827 -1.861 1.00 35.09 315 VAL A N 1
ATOM 2541 C CA . VAL A 1 315 ? 16.650 24.703 -2.773 1.00 35.09 315 VAL A CA 1
ATOM 2542 C C . VAL A 1 315 ? 17.046 25.205 -4.166 1.00 35.09 315 VAL A C 1
ATOM 2544 O O . VAL A 1 315 ? 17.827 24.540 -4.845 1.00 35.09 315 VAL A O 1
ATOM 2547 N N . TRP A 1 316 ? 16.566 26.379 -4.596 1.00 30.70 316 TRP A N 1
ATOM 2548 C CA . TRP A 1 316 ? 16.729 26.819 -5.982 1.00 30.70 316 TRP A CA 1
ATOM 2549 C C . TRP A 1 316 ? 18.065 27.518 -6.276 1.00 30.70 316 TRP A C 1
ATOM 2551 O O . TRP A 1 316 ? 18.674 27.243 -7.311 1.00 30.70 316 TRP A O 1
ATOM 2561 N N . GLU A 1 317 ? 18.598 28.333 -5.356 1.00 27.34 317 GLU A N 1
ATOM 2562 C CA . GLU A 1 317 ? 19.917 28.971 -5.556 1.00 27.34 317 GLU A CA 1
ATOM 2563 C C . GLU A 1 317 ? 21.090 27.971 -5.546 1.00 27.34 317 GLU A C 1
ATOM 2565 O O . GLU A 1 317 ? 22.132 28.219 -6.156 1.00 27.34 317 GLU A O 1
ATOM 2570 N N . SER A 1 318 ? 20.920 26.801 -4.923 1.00 28.09 318 SER A N 1
ATOM 2571 C CA . SER A 1 318 ? 21.989 25.802 -4.757 1.00 28.09 318 SER A CA 1
ATOM 2572 C C . SER A 1 318 ? 22.380 25.053 -6.046 1.00 28.09 318 SER A C 1
ATOM 2574 O O . SER A 1 318 ? 23.395 24.355 -6.058 1.00 28.09 318 SER A O 1
ATOM 2576 N N . PHE A 1 319 ? 21.610 25.176 -7.137 1.00 28.73 319 PHE A N 1
ATOM 2577 C CA . PHE A 1 319 ? 21.793 24.375 -8.362 1.00 28.73 319 PHE A CA 1
ATOM 2578 C C . PHE A 1 319 ? 22.437 25.099 -9.558 1.00 28.73 319 PHE A C 1
ATOM 2580 O O . PHE A 1 319 ? 22.687 24.463 -10.584 1.00 28.73 319 PHE A O 1
ATOM 2587 N N . ILE A 1 320 ? 22.770 26.392 -9.450 1.00 30.95 320 ILE A N 1
ATOM 2588 C CA . ILE A 1 320 ? 23.388 27.156 -10.550 1.00 30.95 320 ILE A CA 1
ATOM 2589 C C . ILE A 1 320 ? 24.717 27.784 -10.106 1.00 30.95 320 ILE A C 1
ATOM 2591 O O . ILE A 1 320 ? 24.760 28.968 -9.808 1.00 30.95 320 ILE A O 1
ATOM 2595 N N . TYR A 1 321 ? 25.804 26.995 -10.107 1.00 24.23 321 TYR A N 1
ATOM 2596 C CA . TYR A 1 321 ? 27.132 27.357 -10.660 1.00 24.23 321 TYR A CA 1
ATOM 2597 C C . TYR A 1 321 ? 28.185 26.263 -10.382 1.00 24.23 321 TYR A C 1
ATOM 2599 O O . TYR A 1 321 ? 28.629 26.096 -9.250 1.00 24.23 321 TYR A O 1
ATOM 2607 N N . SER A 1 322 ? 28.695 25.587 -11.422 1.00 23.53 322 SER A N 1
ATOM 2608 C CA . SER A 1 322 ? 30.049 25.002 -11.377 1.00 23.53 322 SER A CA 1
ATOM 2609 C C . SER A 1 322 ? 30.595 24.694 -12.784 1.00 23.53 322 SER A C 1
ATOM 2611 O O . SER A 1 322 ? 30.075 23.803 -13.459 1.00 23.53 322 SER A O 1
ATOM 2613 N N . PRO A 1 323 ? 31.622 25.416 -13.277 1.00 27.94 323 PRO A N 1
ATOM 2614 C CA . PRO A 1 323 ? 32.214 25.156 -14.586 1.00 27.94 323 PRO A CA 1
ATOM 2615 C C . PRO A 1 323 ? 33.321 24.094 -14.514 1.00 27.94 323 PRO A C 1
ATOM 2617 O O . PRO A 1 323 ? 34.289 24.214 -13.760 1.00 27.94 323 PRO A O 1
ATOM 2620 N N . VAL A 1 324 ? 33.224 23.079 -15.375 1.00 24.61 324 VAL A N 1
ATOM 2621 C CA . VAL A 1 324 ? 34.231 22.016 -15.524 1.00 24.61 324 VAL A CA 1
ATOM 2622 C C . VAL A 1 324 ? 35.590 22.595 -15.947 1.00 24.61 324 VAL A C 1
ATOM 2624 O O . VAL A 1 324 ? 35.690 23.308 -16.945 1.00 24.61 324 VAL A O 1
ATOM 2627 N N . ARG A 1 325 ? 36.672 22.210 -15.254 1.00 25.36 325 ARG A N 1
ATOM 2628 C CA . ARG A 1 325 ? 38.047 22.315 -15.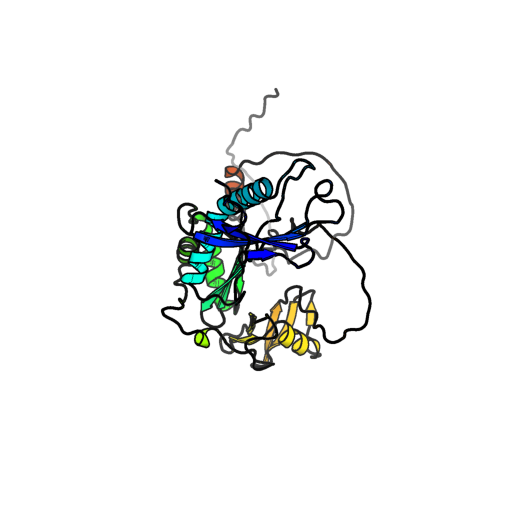774 1.00 25.36 325 ARG A CA 1
ATOM 2629 C C . ARG A 1 325 ? 38.791 20.991 -15.645 1.00 25.36 325 ARG A C 1
ATOM 2631 O O . ARG A 1 325 ? 39.206 20.607 -14.555 1.00 25.36 325 ARG A O 1
ATOM 2638 N N . HIS A 1 326 ? 39.055 20.354 -16.783 1.00 25.73 326 HIS A N 1
ATOM 2639 C CA . HIS A 1 326 ? 40.116 19.355 -16.884 1.00 25.73 326 HIS A CA 1
ATOM 2640 C C . HIS A 1 326 ? 41.488 19.997 -16.616 1.00 25.73 326 HIS A C 1
ATOM 2642 O O . HIS A 1 326 ? 41.740 21.140 -17.006 1.00 25.73 326 HIS A O 1
ATOM 2648 N N . LYS A 1 327 ? 42.403 19.237 -16.005 1.00 24.69 327 LYS A N 1
ATOM 2649 C CA . LYS A 1 327 ? 43.838 19.548 -15.965 1.00 24.69 327 LYS A CA 1
ATOM 2650 C C . LYS A 1 327 ? 44.653 18.361 -16.471 1.00 24.69 327 LYS A C 1
ATOM 2652 O O . LYS A 1 327 ? 44.506 17.241 -15.995 1.00 24.69 327 LYS A O 1
ATOM 2657 N N . SER A 1 328 ? 45.571 18.641 -17.385 1.00 22.17 328 SER A N 1
ATOM 2658 C CA . SER A 1 328 ? 46.786 17.863 -17.662 1.00 22.17 328 SER A CA 1
ATOM 2659 C C . SER A 1 328 ? 47.898 18.862 -18.057 1.00 22.17 328 SER A C 1
ATOM 2661 O O . SER A 1 328 ? 47.563 20.013 -18.350 1.00 22.17 328 SER A O 1
ATOM 2663 N N . PRO A 1 329 ? 49.195 18.529 -17.912 1.00 32.50 329 PRO A N 1
ATOM 2664 C CA . PRO A 1 329 ? 50.160 19.510 -17.386 1.00 32.50 329 PRO A CA 1
ATOM 2665 C C . PRO A 1 329 ? 51.245 20.009 -18.373 1.00 32.50 329 PRO A C 1
ATOM 2667 O O . PRO A 1 329 ? 51.397 19.454 -19.453 1.00 32.50 329 PRO A O 1
ATOM 2670 N N . LEU A 1 330 ? 52.056 20.982 -17.897 1.00 24.42 330 LEU A N 1
ATOM 2671 C CA . LEU A 1 330 ? 53.345 21.497 -18.441 1.00 24.42 330 LEU A CA 1
ATOM 2672 C C . LEU A 1 330 ? 53.234 22.312 -19.760 1.00 24.42 330 LEU A C 1
ATOM 2674 O O . LEU A 1 330 ? 52.838 21.780 -20.783 1.00 24.42 330 LEU A O 1
ATOM 2678 N N . HIS A 1 331 ? 53.562 23.613 -19.842 1.00 24.67 331 HIS A N 1
ATOM 2679 C CA . HIS A 1 331 ? 54.883 24.228 -19.605 1.00 24.67 331 HIS A CA 1
ATOM 2680 C C . HIS A 1 331 ? 54.831 25.784 -19.526 1.00 24.67 331 HIS A C 1
ATOM 2682 O O . HIS A 1 331 ? 54.094 26.408 -20.275 1.00 24.67 331 HIS A O 1
ATOM 2688 N N . LEU A 1 332 ? 55.705 26.359 -18.681 1.00 23.67 332 LEU A N 1
ATOM 2689 C CA . LEU A 1 332 ? 56.498 27.613 -18.798 1.00 23.67 332 LEU A CA 1
ATOM 2690 C C . LEU A 1 332 ? 55.934 28.996 -19.269 1.00 23.67 332 LEU A C 1
ATOM 2692 O O . LEU A 1 332 ? 55.210 29.129 -20.243 1.00 23.67 332 LEU A O 1
ATOM 2696 N N . PHE A 1 333 ? 56.533 30.030 -18.642 1.00 22.92 333 PHE A N 1
ATOM 2697 C CA . PHE A 1 333 ? 56.723 31.452 -19.031 1.00 22.92 333 PHE A CA 1
ATOM 2698 C C . PHE A 1 333 ? 55.718 32.579 -18.630 1.00 22.92 333 PHE A C 1
ATOM 2700 O O . PHE A 1 333 ? 54.686 32.808 -19.243 1.00 22.92 333 PHE A O 1
ATOM 2707 N N . THR A 1 334 ? 56.196 33.387 -17.660 1.00 23.53 334 THR A N 1
ATOM 2708 C CA . THR A 1 334 ? 56.123 34.872 -17.500 1.00 23.53 334 THR A CA 1
ATOM 2709 C C . THR A 1 334 ? 54.815 35.655 -17.233 1.00 23.53 334 THR A C 1
ATOM 2711 O O . THR A 1 334 ? 53.921 35.756 -18.061 1.00 23.53 334 THR A O 1
ATOM 2714 N N . LYS A 1 335 ? 54.837 36.370 -16.088 1.00 22.39 335 LYS A N 1
ATOM 2715 C CA . LYS A 1 335 ? 54.166 37.664 -15.765 1.00 22.39 335 LYS A CA 1
ATOM 2716 C C . LYS A 1 335 ? 54.713 38.816 -16.650 1.00 22.39 335 LYS A C 1
ATOM 2718 O O . LYS A 1 335 ? 55.790 38.600 -17.208 1.00 22.39 335 LYS A O 1
ATOM 2723 N N . PRO A 1 336 ? 54.106 40.034 -16.741 1.00 31.61 336 PRO A N 1
ATOM 2724 C CA . PRO A 1 336 ? 53.234 40.759 -15.779 1.00 31.61 336 PRO A CA 1
ATOM 2725 C C . PRO A 1 336 ? 51.827 41.088 -16.372 1.00 31.61 336 PRO A C 1
ATOM 2727 O O . PRO A 1 336 ? 51.404 40.344 -17.243 1.00 31.61 336 PRO A O 1
ATOM 2730 N N . SER A 1 337 ? 50.990 42.060 -15.952 1.00 24.27 337 SER A N 1
ATOM 2731 C CA . SER A 1 337 ? 51.105 43.245 -15.061 1.00 24.27 337 SER A CA 1
ATOM 2732 C C . SER A 1 337 ? 49.781 43.602 -14.324 1.00 24.27 337 SER A C 1
ATOM 2734 O O . SER A 1 337 ? 48.951 42.726 -14.097 1.00 24.27 337 SER A O 1
ATOM 2736 N N . LEU A 1 338 ? 49.623 44.857 -13.862 1.00 25.66 338 LEU A N 1
ATOM 2737 C CA . LEU A 1 338 ? 48.458 45.418 -13.147 1.00 25.66 338 LEU A CA 1
ATOM 2738 C C . LEU A 1 338 ? 47.690 46.443 -14.006 1.00 25.66 338 LEU A C 1
ATOM 2740 O O . LEU A 1 338 ? 48.322 47.140 -14.795 1.00 25.66 338 LEU A O 1
ATOM 2744 N N . VAL A 1 339 ? 46.384 46.618 -13.745 1.00 25.72 339 VAL A N 1
ATOM 2745 C CA . VAL A 1 339 ? 45.705 47.872 -13.297 1.00 25.72 339 VAL A CA 1
ATOM 2746 C C . VAL A 1 339 ? 44.173 47.627 -13.239 1.00 25.72 339 VAL A C 1
ATOM 2748 O O . VAL A 1 339 ? 43.663 46.901 -14.091 1.00 25.72 339 VAL A O 1
ATOM 2751 N N . PRO A 1 340 ? 43.425 48.152 -12.241 1.00 30.11 340 PRO A N 1
ATOM 2752 C CA . PRO A 1 340 ? 42.008 47.819 -12.035 1.00 30.11 340 PRO A CA 1
ATOM 2753 C C . PRO A 1 340 ? 41.031 48.889 -12.555 1.00 30.11 340 PRO A C 1
ATOM 2755 O O . PRO A 1 340 ? 41.382 50.062 -12.642 1.00 30.11 340 PRO A O 1
ATOM 2758 N N . HIS A 1 341 ? 39.765 48.508 -12.762 1.00 26.47 341 HIS A N 1
ATOM 2759 C CA . HIS A 1 341 ? 38.637 49.447 -12.782 1.00 26.47 341 HIS A CA 1
ATOM 2760 C C . HIS A 1 341 ? 37.456 48.933 -11.948 1.00 26.47 341 HIS A C 1
ATOM 2762 O O . HIS A 1 341 ? 37.192 47.736 -11.862 1.00 26.47 341 HIS A O 1
ATOM 2768 N N . SER A 1 342 ? 36.801 49.881 -11.287 1.00 24.34 342 SER A N 1
ATOM 2769 C CA . SER A 1 342 ? 35.737 49.729 -10.297 1.00 24.34 342 SER A CA 1
ATOM 2770 C C . SER A 1 342 ? 34.347 49.520 -10.906 1.00 24.34 342 SER A C 1
ATOM 2772 O O . SER A 1 342 ? 34.102 49.925 -12.036 1.00 24.34 342 SER A O 1
ATOM 2774 N N . ILE A 1 343 ? 33.410 49.020 -10.090 1.00 26.03 343 ILE A N 1
ATOM 2775 C CA . ILE A 1 343 ? 32.099 49.652 -9.844 1.00 26.03 343 ILE A CA 1
ATOM 2776 C C . ILE A 1 343 ? 31.578 49.192 -8.470 1.00 26.03 343 ILE A C 1
ATOM 2778 O O . ILE A 1 343 ? 31.898 48.104 -7.998 1.00 26.03 343 ILE A O 1
ATOM 2782 N N . SER A 1 344 ? 30.859 50.088 -7.796 1.00 22.70 344 SER A N 1
ATOM 2783 C CA . SER A 1 344 ? 30.424 49.979 -6.399 1.00 22.70 344 SER A CA 1
ATOM 2784 C C . SER A 1 344 ? 29.045 49.329 -6.266 1.00 22.70 344 SER A C 1
ATOM 2786 O O . SER A 1 344 ? 28.175 49.600 -7.090 1.00 22.70 344 SER A O 1
ATOM 2788 N N . PHE A 1 345 ? 28.809 48.600 -5.171 1.00 24.41 345 PHE A N 1
ATOM 2789 C CA . PHE A 1 345 ? 27.485 48.531 -4.548 1.00 24.41 345 PHE A CA 1
ATOM 2790 C C . PHE A 1 345 ? 27.606 48.709 -3.031 1.00 24.41 345 PHE A C 1
ATOM 2792 O O . PHE A 1 345 ? 28.467 48.119 -2.380 1.00 24.41 345 PHE A O 1
ATOM 2799 N N . SER A 1 346 ? 26.764 49.590 -2.490 1.00 24.83 346 SER A N 1
ATOM 2800 C CA . SER A 1 346 ? 26.853 50.079 -1.115 1.00 24.83 346 SER A CA 1
ATOM 2801 C C . SER A 1 346 ? 26.159 49.137 -0.132 1.00 24.83 346 SER A C 1
ATOM 2803 O O . SER A 1 346 ? 24.972 48.853 -0.283 1.00 24.83 346 SER A O 1
ATOM 2805 N N . PHE A 1 347 ? 26.877 48.716 0.910 1.00 24.16 347 PHE A N 1
ATOM 2806 C CA . PHE A 1 347 ? 26.282 48.148 2.119 1.00 24.16 347 PHE A CA 1
ATOM 2807 C C . PHE A 1 347 ? 25.940 49.278 3.092 1.00 24.16 347 PHE A C 1
ATOM 2809 O O . PHE A 1 347 ? 26.816 50.060 3.456 1.00 24.16 347 PHE A O 1
ATOM 2816 N N . CYS A 1 348 ? 24.701 49.313 3.583 1.00 23.88 348 CYS A N 1
ATOM 2817 C CA . CYS A 1 348 ? 24.330 50.140 4.728 1.00 23.88 348 CYS A CA 1
ATOM 2818 C C . CYS A 1 348 ? 23.660 49.265 5.794 1.00 23.88 348 CYS A C 1
ATOM 2820 O O . CYS A 1 348 ? 22.460 49.004 5.756 1.00 23.88 348 CYS A O 1
ATOM 2822 N N . PHE A 1 349 ? 24.469 48.780 6.734 1.00 24.97 349 PHE A N 1
ATOM 2823 C CA . PHE A 1 349 ? 23.997 48.177 7.978 1.00 24.97 349 PHE A CA 1
ATOM 2824 C C . PHE A 1 349 ? 23.595 49.296 8.943 1.00 24.97 349 PHE A C 1
ATOM 2826 O O . PHE A 1 349 ? 24.416 50.182 9.180 1.00 24.97 349 PHE A O 1
ATOM 2833 N N . SER A 1 350 ? 22.396 49.224 9.533 1.00 23.66 350 SER A N 1
ATOM 2834 C CA . SER A 1 350 ? 22.094 49.565 10.943 1.00 23.66 350 SER A CA 1
ATOM 2835 C C . SER A 1 350 ? 20.602 49.821 11.151 1.00 23.66 350 SER A C 1
ATOM 2837 O O . SER A 1 350 ? 20.084 50.819 10.660 1.00 23.66 350 SER A O 1
ATOM 2839 N N . LEU A 1 351 ? 19.957 49.027 12.011 1.00 24.41 351 LEU A N 1
ATOM 2840 C CA . LEU A 1 351 ? 19.502 49.546 13.308 1.00 24.41 351 LEU A CA 1
ATOM 2841 C C . LEU A 1 351 ? 19.023 48.421 14.233 1.00 24.41 351 LEU A C 1
ATOM 2843 O O . LEU A 1 351 ? 18.184 47.604 13.874 1.00 24.41 351 LEU A O 1
ATOM 2847 N N . LEU A 1 352 ? 19.568 48.429 15.449 1.00 29.25 352 LEU A N 1
ATOM 2848 C CA . LEU A 1 352 ? 19.058 47.683 16.593 1.00 29.25 352 LEU A CA 1
ATOM 2849 C C . LEU A 1 352 ? 17.777 48.344 17.116 1.00 29.25 352 LEU A C 1
ATOM 2851 O O . LEU A 1 352 ? 17.832 49.515 17.506 1.00 29.25 352 LEU A O 1
ATOM 2855 N N . ARG A 1 353 ? 16.691 47.575 17.242 1.00 30.09 353 ARG A N 1
ATOM 2856 C CA . ARG A 1 353 ? 15.845 47.541 18.447 1.00 30.09 353 ARG A CA 1
ATOM 2857 C C . ARG A 1 353 ? 14.897 46.350 18.447 1.00 30.09 353 ARG A C 1
ATOM 2859 O O . ARG A 1 353 ? 14.415 46.007 17.351 1.00 30.09 353 ARG A O 1
#

pLDDT: mean 74.92, std 30.22, range [21.27, 98.62]